Protein AF-A0AAU9F3D4-F1 (afdb_monomer_lite)

Organism: NCBI:txid3058419

Sequence (339 aa):
MAQRFLTLCLLLLCAACATPHDLVQVPSVTPAEVCSLLSEAGYQPGDCRFVMDTEQMRRALMRFQEDQRLAPADGNLDQQTWARLKAAARERRRSGRPWYQAGPRDGPEPPPPPAAPAPTPAKPKPAPPSAAPSPAPSRTALQPGDEVYVLERAKCLPQGGAWLLVYVGQVRSLEEGRVWVTLSERLSYRYNPGEKGVNAKDWFCVPRRRHCYSPVPFGDWGGRYRPGQTAAFDQGKAHRLSGGRKDNLYGLARNYCRQTGPGRRGPAAGPGLGGPGPGPAAGPGLDQRPEHVSLLPGLFEDPGRGPGETERPPDRAPGAAALSGGPGPLLHLPEPPGV

Secondary structure (DSSP, 8-state):
-HHHHHHHHHHHHHTT---GGGGB-STT--HHHHHHHHHHTT-----TT-TT-HHHHHHHHHHHHHHTT-S--SS-B-HHHHHHHHHHHHHHHHHT--GGGS----PPPPPPPPPPPPPPPPPPPPPP--PPPPPPP--PPP-TT-EEEEEEEEEEPGGG-EEEEEEEEEEEEEETTEEEEEEEEEEEEEE-TT--S--TT-TT-SS--SEEEEE--TTGGG----TT-EEEEEGGGEEE--S-HHHHHHHHHHHHHHHHSTT---S-------PPPPPPPPPP------------------------------------------PPP---PPPPPP-

Structure (mmCIF, N/CA/C/O backbone):
data_AF-A0AAU9F3D4-F1
#
_entry.id   AF-A0AAU9F3D4-F1
#
loop_
_atom_site.group_PDB
_atom_site.id
_atom_site.type_sym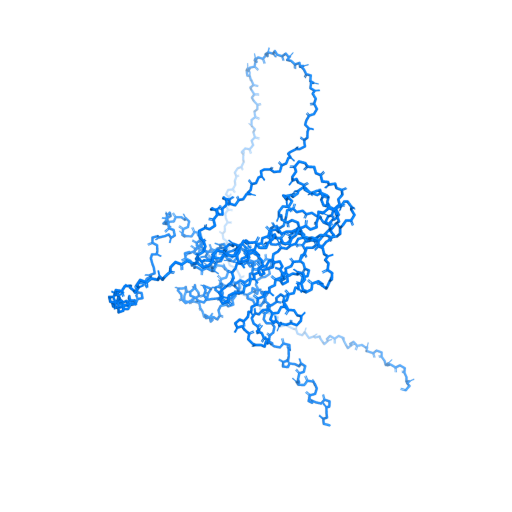bol
_atom_site.label_atom_id
_atom_site.label_alt_id
_atom_site.label_comp_id
_atom_site.label_asym_id
_atom_site.label_entity_id
_atom_site.label_seq_id
_atom_site.pdbx_PDB_ins_code
_atom_site.Cartn_x
_atom_site.Cartn_y
_atom_site.Cartn_z
_atom_site.occupancy
_atom_site.B_iso_or_equiv
_atom_site.auth_seq_id
_atom_site.auth_comp_id
_atom_site.auth_asym_id
_atom_site.auth_atom_id
_atom_site.pdbx_PDB_model_num
ATOM 1 N N . MET A 1 1 ? -13.150 21.831 -37.172 1.00 56.00 1 MET A N 1
ATOM 2 C CA . MET A 1 1 ? -11.756 21.613 -36.705 1.00 56.00 1 MET A CA 1
ATOM 3 C C . MET A 1 1 ? -11.648 21.172 -35.239 1.00 56.00 1 MET A C 1
ATOM 5 O O . MET A 1 1 ? -10.781 20.359 -34.953 1.00 56.00 1 MET A O 1
ATOM 9 N N . ALA A 1 2 ? -12.530 21.605 -34.327 1.00 63.50 2 ALA A N 1
ATOM 10 C CA . ALA A 1 2 ? -12.458 21.247 -32.899 1.00 63.50 2 ALA A CA 1
ATOM 11 C C . ALA A 1 2 ? -12.559 19.732 -32.589 1.00 63.50 2 ALA A C 1
ATOM 13 O O . ALA A 1 2 ? -11.870 19.230 -31.706 1.00 63.50 2 ALA A O 1
ATOM 14 N N . GLN A 1 3 ? -13.345 18.973 -33.357 1.00 61.78 3 GLN A N 1
ATOM 15 C CA . GLN A 1 3 ? -13.579 17.543 -33.102 1.00 61.78 3 GLN A CA 1
ATOM 16 C C . GLN A 1 3 ? -12.361 16.650 -33.408 1.00 61.78 3 GLN A C 1
ATOM 18 O O . GLN A 1 3 ? -12.128 15.653 -32.725 1.00 61.78 3 GLN A O 1
ATOM 23 N N . ARG A 1 4 ? -11.517 17.041 -34.376 1.00 72.31 4 ARG A N 1
ATOM 24 C CA . ARG A 1 4 ? -10.258 16.331 -34.664 1.00 72.31 4 ARG A CA 1
ATOM 25 C C . ARG A 1 4 ? -9.208 16.560 -33.573 1.00 72.31 4 ARG A C 1
ATOM 27 O O . ARG A 1 4 ? -8.485 15.628 -33.245 1.00 72.31 4 ARG A O 1
ATOM 34 N N . PHE A 1 5 ? -9.186 17.744 -32.955 1.00 78.00 5 PHE A N 1
ATOM 35 C CA . PHE A 1 5 ? -8.299 18.043 -31.824 1.00 78.00 5 PHE A CA 1
ATOM 36 C C . PHE A 1 5 ? -8.686 17.270 -30.557 1.00 78.00 5 PHE A C 1
ATOM 38 O O . PHE A 1 5 ? -7.813 16.729 -29.883 1.00 78.00 5 PHE A O 1
ATOM 45 N N . LEU A 1 6 ? -9.986 17.148 -30.268 1.00 76.75 6 LEU A N 1
ATOM 46 C CA . LEU A 1 6 ? -10.459 16.401 -29.099 1.00 76.75 6 LEU A CA 1
ATOM 47 C C . LEU A 1 6 ? -10.115 14.904 -29.196 1.00 76.75 6 LEU A C 1
ATOM 49 O O . LEU A 1 6 ? -9.691 14.303 -28.214 1.00 76.75 6 LEU A O 1
ATOM 53 N N . THR A 1 7 ? -10.233 14.324 -30.396 1.00 75.62 7 THR A N 1
ATOM 54 C CA . THR A 1 7 ? -9.940 12.901 -30.643 1.00 75.62 7 THR A CA 1
ATOM 55 C C . THR A 1 7 ? -8.438 12.602 -30.537 1.00 75.62 7 THR A C 1
ATOM 57 O O . THR A 1 7 ? -8.045 11.597 -29.950 1.00 75.62 7 THR A O 1
ATOM 60 N N . LEU A 1 8 ? -7.582 13.509 -31.026 1.00 71.75 8 LEU A N 1
ATOM 61 C CA . LEU A 1 8 ? -6.122 13.392 -30.906 1.00 71.75 8 LEU A CA 1
ATOM 62 C C . LEU A 1 8 ? -5.641 13.573 -29.457 1.00 71.75 8 LEU A C 1
ATOM 64 O O . LEU A 1 8 ? -4.773 12.828 -29.006 1.00 71.75 8 LEU A O 1
ATOM 68 N N . CYS A 1 9 ? -6.241 14.498 -28.698 1.00 68.56 9 CYS A N 1
ATOM 69 C CA . CYS A 1 9 ? -5.965 14.639 -27.266 1.00 68.56 9 CYS A CA 1
ATOM 70 C C . CYS A 1 9 ? -6.400 13.404 -26.464 1.00 68.56 9 CYS A C 1
ATOM 72 O O . CYS A 1 9 ? -5.658 12.985 -25.580 1.00 68.56 9 CYS A O 1
ATOM 74 N N . LEU A 1 10 ? -7.551 12.791 -26.777 1.00 62.50 10 LEU A N 1
ATOM 75 C CA . LEU A 1 10 ? -8.002 11.575 -26.089 1.00 62.50 10 LEU A CA 1
ATOM 76 C C . LEU A 1 10 ? -7.064 10.381 -26.350 1.00 62.50 10 LEU A C 1
ATOM 78 O O . LEU A 1 10 ? -6.731 9.655 -25.418 1.00 62.50 10 LEU A O 1
ATOM 82 N N . LEU A 1 11 ? -6.579 10.218 -27.588 1.00 60.47 11 LEU A N 1
ATOM 83 C CA . LEU A 1 11 ? -5.622 9.162 -27.946 1.00 60.47 11 LEU A CA 1
ATOM 84 C C . LEU A 1 11 ? -4.243 9.365 -27.291 1.00 60.47 11 LEU A C 1
ATOM 86 O O . LEU A 1 11 ? -3.631 8.396 -26.843 1.00 60.47 11 LEU A O 1
ATOM 90 N N . LEU A 1 12 ? -3.776 10.612 -27.157 1.00 57.03 12 LEU A N 1
ATOM 91 C CA . LEU A 1 12 ? -2.523 10.936 -26.457 1.00 57.03 12 LEU A CA 1
ATOM 92 C C . LEU A 1 12 ? -2.615 10.750 -24.931 1.00 57.03 12 LEU A C 1
ATOM 94 O O . LEU A 1 12 ? -1.611 10.433 -24.296 1.00 57.03 12 LEU A O 1
ATOM 98 N N . LEU A 1 13 ? -3.803 10.898 -24.337 1.00 55.09 13 LEU A N 1
ATOM 99 C CA . LEU A 1 13 ? -4.032 10.668 -22.905 1.00 55.09 13 LEU A CA 1
ATOM 100 C C . LEU A 1 13 ? -4.102 9.175 -22.529 1.00 55.09 13 LEU A C 1
ATOM 102 O O . LEU A 1 13 ? -3.765 8.834 -21.396 1.00 55.09 13 LEU A O 1
ATOM 106 N N . CYS A 1 14 ? -4.454 8.278 -23.457 1.00 48.72 14 CYS A N 1
ATOM 107 C CA . CYS A 1 14 ? -4.449 6.828 -23.210 1.00 48.72 14 CYS A CA 1
ATOM 108 C C . CYS A 1 14 ? -3.044 6.196 -23.240 1.00 48.72 14 CYS A C 1
ATOM 110 O O . CYS A 1 14 ? -2.814 5.201 -22.559 1.00 48.72 14 CYS A O 1
ATOM 112 N N . ALA A 1 15 ? -2.080 6.777 -23.961 1.00 48.28 15 ALA A N 1
ATOM 113 C CA . ALA A 1 15 ? -0.744 6.191 -24.130 1.00 48.28 15 ALA A CA 1
ATOM 114 C C . ALA A 1 15 ? 0.187 6.324 -22.901 1.00 48.28 15 ALA A C 1
ATOM 116 O O . ALA A 1 15 ? 1.262 5.731 -22.877 1.00 48.28 15 ALA A O 1
ATOM 117 N N . ALA A 1 16 ? -0.195 7.091 -21.872 1.00 51.19 16 ALA A N 1
ATOM 118 C CA . ALA A 1 16 ? 0.674 7.397 -20.727 1.00 51.19 16 ALA A CA 1
ATOM 119 C C . ALA A 1 16 ? 0.348 6.610 -19.442 1.00 51.19 16 ALA A C 1
ATOM 121 O O . ALA A 1 16 ? 0.953 6.851 -18.394 1.00 51.19 16 ALA A O 1
ATOM 122 N N . CYS A 1 17 ? -0.595 5.669 -19.496 1.00 48.69 17 CYS A N 1
ATOM 123 C CA . CYS A 1 17 ? -0.950 4.819 -18.364 1.00 48.69 17 CYS A CA 1
ATOM 124 C C . CYS A 1 17 ? -0.410 3.407 -18.578 1.00 48.69 17 CYS A C 1
ATOM 126 O O . CYS A 1 17 ? -1.193 2.477 -18.717 1.00 48.69 17 CYS A O 1
ATOM 128 N N . ALA A 1 18 ? 0.920 3.258 -18.587 1.00 50.62 18 ALA A N 1
ATOM 129 C CA . ALA A 1 18 ? 1.536 1.940 -18.501 1.00 50.62 18 ALA A CA 1
ATOM 130 C C . ALA A 1 18 ? 1.157 1.325 -17.144 1.00 50.62 18 ALA A C 1
ATOM 132 O O . ALA A 1 18 ? 1.710 1.678 -16.097 1.00 50.62 18 ALA A O 1
ATOM 133 N N . THR A 1 19 ? 0.137 0.479 -17.142 1.00 58.19 19 THR A N 1
ATOM 134 C CA . THR A 1 19 ? -0.272 -0.276 -15.965 1.00 58.19 19 THR A CA 1
ATOM 135 C C . THR A 1 19 ? 0.762 -1.376 -15.707 1.00 58.19 19 THR A C 1
ATOM 137 O O . THR A 1 19 ? 1.490 -1.771 -16.618 1.00 58.19 19 THR A O 1
ATOM 140 N N . PRO A 1 20 ? 0.863 -1.924 -14.484 1.00 55.56 20 PRO A N 1
ATOM 141 C CA . PRO A 1 20 ? 1.732 -3.074 -14.214 1.00 55.56 20 PRO A CA 1
ATOM 142 C C . PRO A 1 20 ? 1.481 -4.268 -15.156 1.00 55.56 20 PRO A C 1
ATOM 144 O O . PRO A 1 20 ? 2.369 -5.102 -15.325 1.00 55.56 20 PRO A O 1
ATOM 147 N N . HIS A 1 21 ? 0.299 -4.335 -15.783 1.00 57.16 21 HIS A N 1
ATOM 148 C CA . HIS A 1 21 ? -0.050 -5.331 -16.794 1.00 57.16 21 HIS A CA 1
ATOM 149 C C . HIS A 1 21 ? 0.711 -5.158 -18.113 1.00 57.16 21 HIS A C 1
ATOM 151 O O . HIS A 1 21 ? 0.958 -6.152 -18.783 1.00 57.16 21 HIS A O 1
ATOM 157 N N . ASP A 1 22 ? 1.181 -3.956 -18.449 1.00 67.81 22 ASP A N 1
ATOM 158 C CA . ASP A 1 22 ? 1.910 -3.723 -19.704 1.00 67.81 22 ASP A CA 1
ATOM 159 C C . ASP A 1 22 ? 3.329 -4.306 -19.686 1.00 67.81 22 ASP A C 1
ATOM 161 O O . ASP A 1 22 ? 3.949 -4.486 -20.732 1.00 67.81 22 ASP A O 1
ATOM 165 N N . LEU A 1 23 ? 3.854 -4.632 -18.499 1.00 77.75 23 LEU A N 1
ATOM 166 C CA . LEU A 1 23 ? 5.151 -5.291 -18.366 1.00 77.75 23 LEU A CA 1
ATOM 167 C C . LEU A 1 23 ? 5.064 -6.801 -18.626 1.00 77.75 23 LEU A C 1
ATOM 169 O O . LEU A 1 23 ? 6.069 -7.407 -18.986 1.00 77.75 23 LEU A O 1
ATOM 173 N N . VAL A 1 24 ? 3.890 -7.415 -18.443 1.00 81.12 24 VAL A N 1
ATOM 174 C CA . VAL A 1 24 ? 3.700 -8.870 -18.500 1.00 81.12 24 VAL A CA 1
ATOM 175 C C . VAL A 1 24 ? 2.743 -9.221 -19.632 1.00 81.12 24 VAL A C 1
ATOM 177 O O . VAL A 1 24 ? 1.529 -9.192 -19.466 1.00 81.12 24 VAL A O 1
ATOM 180 N N . GLN A 1 25 ? 3.299 -9.593 -20.785 1.00 87.25 25 GLN A N 1
ATOM 181 C CA . GLN A 1 25 ? 2.517 -9.979 -21.967 1.00 87.25 25 GLN A CA 1
ATOM 182 C C . GLN A 1 25 ? 2.167 -11.475 -21.981 1.00 87.25 25 GLN A C 1
ATOM 184 O O . GLN A 1 25 ? 1.425 -11.941 -22.845 1.00 87.25 25 GLN A O 1
ATOM 189 N N . VAL A 1 26 ? 2.704 -12.254 -21.035 1.00 89.88 26 VAL A N 1
ATOM 190 C CA . VAL A 1 26 ? 2.453 -13.695 -20.938 1.00 89.88 26 VAL A CA 1
ATOM 191 C C . VAL A 1 26 ? 1.158 -13.954 -20.157 1.00 89.88 26 VAL A C 1
ATOM 193 O O . VAL A 1 26 ? 1.080 -13.579 -18.984 1.00 89.88 26 VAL A O 1
ATOM 196 N N . PRO A 1 27 ? 0.160 -14.640 -20.751 1.00 88.81 27 PRO A N 1
ATOM 197 C CA . PRO A 1 27 ? -1.066 -15.002 -20.049 1.00 88.81 27 PRO A CA 1
ATOM 198 C C . PRO A 1 27 ? -0.770 -15.805 -18.779 1.00 88.81 27 PRO A C 1
ATOM 200 O O . PRO A 1 27 ? 0.134 -16.641 -18.759 1.00 88.81 27 PRO A O 1
ATOM 203 N N . SER A 1 28 ? -1.556 -15.567 -17.729 1.00 89.06 28 SER A N 1
ATOM 204 C CA . SER A 1 28 ? -1.484 -16.275 -16.439 1.00 89.06 28 SER A CA 1
ATOM 205 C C . SER A 1 28 ? -0.238 -16.012 -15.585 1.00 89.06 28 SER A C 1
ATOM 207 O O . SER A 1 28 ? -0.161 -16.538 -14.477 1.00 89.06 28 SER A O 1
ATOM 209 N N . VAL A 1 29 ? 0.711 -15.190 -16.041 1.00 90.25 29 VAL A N 1
ATOM 210 C CA . VAL A 1 29 ? 1.886 -14.813 -15.243 1.00 90.25 29 VAL A CA 1
ATOM 211 C C . VAL A 1 29 ? 1.562 -13.583 -14.403 1.00 90.25 29 VAL A C 1
ATOM 213 O O . VAL A 1 29 ? 1.099 -12.564 -14.911 1.00 90.25 29 VAL A O 1
ATOM 216 N N . THR A 1 30 ? 1.817 -13.663 -13.097 1.00 90.00 30 THR A N 1
ATOM 217 C CA . THR A 1 30 ? 1.590 -12.531 -12.183 1.00 90.00 30 THR A CA 1
ATOM 218 C C . THR A 1 30 ? 2.885 -11.748 -11.940 1.00 90.00 30 THR A C 1
ATOM 220 O O . THR A 1 30 ? 3.954 -12.356 -11.861 1.00 90.00 30 THR A O 1
ATOM 223 N N . PRO A 1 31 ? 2.839 -10.417 -11.729 1.00 88.44 31 PRO A N 1
ATOM 224 C CA . PRO A 1 31 ? 4.031 -9.629 -11.392 1.00 88.44 31 PRO A CA 1
ATOM 225 C C . PRO A 1 31 ? 4.806 -10.149 -10.169 1.00 88.44 31 PRO A C 1
ATOM 227 O O . PRO A 1 31 ? 6.032 -10.062 -10.123 1.00 88.44 31 PRO A O 1
ATOM 230 N N . ALA A 1 32 ? 4.105 -10.726 -9.187 1.00 87.00 32 ALA A N 1
ATOM 231 C CA . ALA A 1 32 ? 4.724 -11.324 -8.005 1.00 87.00 32 ALA A CA 1
ATOM 232 C C . ALA A 1 32 ? 5.594 -12.543 -8.360 1.00 87.00 32 ALA A C 1
ATOM 234 O O . ALA A 1 32 ? 6.697 -12.688 -7.832 1.00 87.00 32 ALA A O 1
ATOM 235 N N . GLU A 1 33 ? 5.131 -13.385 -9.288 1.00 92.56 33 GLU A N 1
ATOM 236 C CA . GLU A 1 33 ? 5.883 -14.543 -9.781 1.00 92.56 33 GLU A CA 1
ATOM 237 C C . GLU A 1 33 ? 7.143 -14.107 -10.542 1.00 92.56 33 GLU A C 1
ATOM 239 O O . GLU A 1 33 ? 8.230 -14.637 -10.305 1.00 92.56 33 GLU A O 1
ATOM 244 N N . VAL A 1 34 ? 7.021 -13.076 -11.388 1.00 94.00 34 VAL A N 1
ATOM 245 C CA . VAL A 1 34 ? 8.153 -12.479 -12.118 1.00 94.00 34 VAL A CA 1
ATOM 246 C C . VAL A 1 34 ? 9.196 -11.932 -11.150 1.00 94.00 34 VAL A C 1
ATOM 248 O O . VAL A 1 34 ? 10.382 -12.225 -11.293 1.00 94.00 34 VAL A O 1
ATOM 251 N N . CYS A 1 35 ? 8.762 -11.186 -10.132 1.00 92.75 35 CYS A N 1
ATOM 252 C CA . CYS A 1 35 ? 9.655 -10.643 -9.114 1.00 92.75 35 CYS A CA 1
ATOM 253 C C . CYS A 1 35 ? 10.382 -11.756 -8.342 1.00 92.75 35 CYS A C 1
ATOM 255 O O . CYS A 1 35 ? 11.603 -11.707 -8.189 1.00 92.75 35 CYS A O 1
ATOM 257 N N . SER A 1 36 ? 9.660 -12.799 -7.916 1.00 92.50 36 SER A N 1
ATOM 258 C CA . SER A 1 36 ? 10.263 -13.947 -7.230 1.00 92.50 36 SER A CA 1
ATOM 259 C C . SER A 1 36 ? 11.335 -14.617 -8.092 1.00 92.50 36 SER A C 1
ATOM 261 O O . SER A 1 36 ? 12.451 -14.836 -7.628 1.00 92.50 36 SER A O 1
ATOM 263 N N . LEU A 1 37 ? 11.040 -14.893 -9.366 1.00 95.31 37 LEU A N 1
ATOM 264 C CA . LEU A 1 37 ? 11.986 -15.561 -10.262 1.00 95.31 37 LEU A CA 1
ATOM 265 C C . LEU A 1 37 ? 13.185 -14.688 -10.636 1.00 95.31 37 LEU A C 1
ATOM 267 O O . LEU A 1 37 ? 14.290 -15.212 -10.739 1.00 95.31 37 LEU A O 1
ATOM 271 N N . LEU A 1 38 ? 13.006 -13.374 -10.801 1.00 94.75 38 LEU A N 1
ATOM 272 C CA . LEU A 1 38 ? 14.127 -12.446 -10.986 1.00 94.75 38 LEU A CA 1
ATOM 273 C C . LEU A 1 38 ? 15.065 -12.479 -9.778 1.00 94.75 38 LEU A C 1
ATOM 275 O O . LEU A 1 38 ? 16.278 -12.577 -9.956 1.00 94.75 38 LEU A O 1
ATOM 279 N N . SER A 1 39 ? 14.513 -12.464 -8.560 1.00 92.50 39 SER A N 1
ATOM 280 C CA . SER A 1 39 ? 15.309 -12.568 -7.334 1.00 92.50 39 SER A CA 1
ATOM 281 C C . SER A 1 39 ? 16.065 -13.895 -7.250 1.00 92.50 39 SER A C 1
ATOM 283 O O . SER A 1 39 ? 17.259 -13.908 -6.952 1.00 92.50 39 SER A O 1
ATOM 285 N N . GLU A 1 40 ? 15.409 -15.006 -7.583 1.00 93.50 40 GLU A N 1
ATOM 286 C CA . GLU A 1 40 ? 16.043 -16.325 -7.615 1.00 93.50 40 GLU A CA 1
ATOM 287 C C . GLU A 1 40 ? 17.109 -16.466 -8.703 1.00 93.50 40 GLU A C 1
ATOM 289 O O . GLU A 1 40 ? 18.104 -17.159 -8.501 1.00 93.50 40 GLU A O 1
ATOM 294 N N . ALA A 1 41 ? 16.923 -15.803 -9.844 1.00 94.56 41 ALA A N 1
ATOM 295 C CA . ALA A 1 41 ? 17.909 -15.738 -10.915 1.00 94.56 41 ALA A CA 1
ATOM 296 C C . ALA A 1 41 ? 19.096 -14.808 -10.580 1.00 94.56 41 ALA A C 1
ATOM 298 O O . ALA A 1 41 ? 20.056 -14.757 -11.344 1.00 94.56 41 ALA A O 1
ATOM 299 N N . GLY A 1 42 ? 19.073 -14.120 -9.430 1.00 93.12 42 GLY A N 1
ATOM 300 C CA . GLY A 1 42 ? 20.161 -13.262 -8.948 1.00 93.12 42 GLY A CA 1
ATOM 301 C C . GLY A 1 42 ? 20.029 -11.784 -9.320 1.00 93.12 42 GLY A C 1
ATOM 302 O O . GLY A 1 42 ? 20.979 -11.025 -9.146 1.00 93.12 42 GLY A O 1
ATOM 303 N N . TYR A 1 43 ? 18.867 -11.355 -9.810 1.00 93.75 43 TYR A N 1
ATOM 304 C CA . TYR A 1 43 ? 18.577 -9.960 -10.133 1.00 93.75 43 TYR A CA 1
ATOM 305 C C . TYR A 1 43 ? 17.890 -9.266 -8.948 1.00 93.75 43 TYR A C 1
ATOM 307 O O . TYR A 1 43 ? 17.307 -9.915 -8.083 1.00 93.75 43 TYR A O 1
ATOM 315 N N . GLN A 1 44 ? 17.953 -7.932 -8.883 1.00 91.75 44 GLN A N 1
ATOM 316 C CA . GLN A 1 44 ? 17.338 -7.136 -7.810 1.00 91.75 44 GLN A CA 1
ATOM 317 C C . GLN A 1 44 ? 16.077 -6.412 -8.316 1.00 91.75 44 GLN A C 1
ATOM 319 O O . GLN A 1 44 ? 16.160 -5.233 -8.668 1.00 91.75 44 GLN A O 1
ATOM 324 N N . PRO A 1 45 ? 14.910 -7.083 -8.362 1.00 91.06 45 PRO A N 1
ATOM 325 C CA . PRO A 1 45 ? 13.664 -6.487 -8.850 1.00 91.06 45 PRO A CA 1
ATOM 326 C C . PRO A 1 45 ? 13.025 -5.490 -7.871 1.00 91.06 45 PRO A C 1
ATOM 328 O O . PRO A 1 45 ? 12.064 -4.825 -8.240 1.00 91.06 45 PRO A O 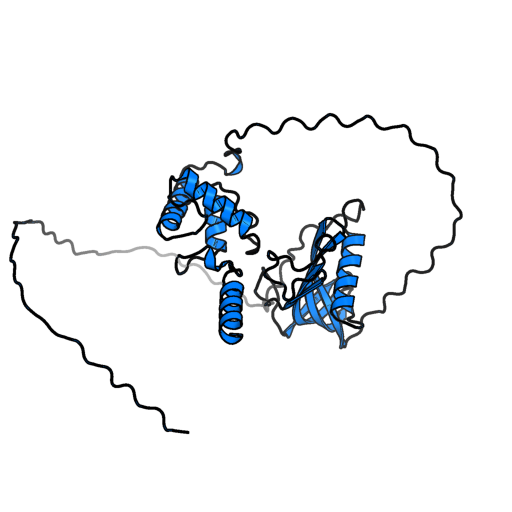1
ATOM 331 N N . GLY A 1 46 ? 13.552 -5.367 -6.648 1.00 86.88 46 GLY A N 1
ATOM 332 C CA . GLY A 1 46 ? 12.968 -4.562 -5.575 1.00 86.88 46 GLY A CA 1
ATOM 333 C C . GLY A 1 46 ? 12.198 -5.414 -4.569 1.00 86.88 46 GLY A C 1
ATOM 334 O O . GLY A 1 46 ? 12.476 -6.602 -4.403 1.00 86.88 46 GLY A O 1
ATOM 335 N N . ASP A 1 47 ? 11.254 -4.802 -3.854 1.00 80.62 47 ASP A N 1
ATOM 336 C CA . ASP A 1 47 ? 10.449 -5.504 -2.851 1.00 80.62 47 ASP A CA 1
ATOM 337 C C . ASP A 1 47 ? 9.272 -6.245 -3.503 1.00 80.62 47 ASP A C 1
ATOM 339 O O . ASP A 1 47 ? 8.233 -5.655 -3.800 1.00 80.62 47 ASP A O 1
ATOM 343 N N . CYS A 1 48 ? 9.408 -7.565 -3.664 1.00 77.94 48 CYS A N 1
ATOM 344 C CA . CYS A 1 48 ? 8.374 -8.420 -4.256 1.00 77.94 48 CYS A CA 1
ATOM 345 C C . CYS A 1 48 ? 7.062 -8.489 -3.460 1.00 77.94 48 CYS A C 1
ATOM 347 O O . CYS A 1 48 ? 6.078 -9.035 -3.956 1.00 77.94 48 CYS A O 1
ATOM 349 N N . ARG A 1 49 ? 7.013 -7.949 -2.233 1.00 66.38 49 ARG A N 1
ATOM 350 C CA . ARG A 1 49 ? 5.786 -7.905 -1.419 1.00 66.38 49 ARG A CA 1
ATOM 351 C C . ARG A 1 49 ? 4.839 -6.790 -1.846 1.00 66.38 49 ARG A C 1
ATOM 353 O O . ARG A 1 49 ? 3.657 -6.832 -1.505 1.00 66.38 49 ARG A O 1
ATOM 360 N N . PHE A 1 50 ? 5.345 -5.795 -2.567 1.00 58.84 50 PHE A N 1
ATOM 361 C CA . PHE A 1 50 ? 4.569 -4.660 -3.032 1.00 58.84 50 PHE A CA 1
ATOM 362 C C . PHE A 1 50 ? 4.702 -4.596 -4.551 1.00 58.84 50 PHE A C 1
ATOM 364 O O . PHE A 1 50 ? 5.760 -4.261 -5.069 1.00 58.84 50 PHE A O 1
ATOM 371 N N . VAL A 1 51 ? 3.610 -4.848 -5.278 1.00 54.50 51 VAL A N 1
ATOM 372 C CA . VAL A 1 51 ? 3.498 -4.772 -6.758 1.00 54.50 51 VAL A CA 1
ATOM 373 C C . VAL A 1 51 ? 3.748 -3.336 -7.298 1.00 54.50 51 VAL A C 1
ATOM 375 O O . VAL A 1 51 ? 3.414 -2.995 -8.424 1.00 54.50 51 VAL A O 1
ATOM 378 N N . MET A 1 52 ? 4.319 -2.447 -6.480 1.00 49.44 52 MET A N 1
ATOM 379 C CA . MET A 1 52 ? 4.395 -1.008 -6.693 1.00 49.44 52 MET A CA 1
ATOM 380 C C . MET A 1 52 ? 5.672 -0.522 -7.385 1.00 49.44 52 MET A C 1
ATOM 382 O O . MET A 1 52 ? 5.634 0.588 -7.910 1.00 49.44 52 MET A O 1
ATOM 386 N N . ASP A 1 53 ? 6.774 -1.283 -7.390 1.00 61.47 53 ASP A N 1
ATOM 387 C CA . ASP A 1 53 ? 8.042 -0.827 -7.989 1.00 61.47 53 ASP A CA 1
ATOM 388 C C . ASP A 1 53 ? 8.262 -1.402 -9.396 1.00 61.47 53 ASP A C 1
ATOM 390 O O . ASP A 1 53 ? 9.166 -2.198 -9.667 1.00 61.47 53 ASP A O 1
ATOM 394 N N . THR A 1 54 ? 7.381 -1.006 -10.316 1.00 73.25 54 THR A N 1
ATOM 395 C CA . THR A 1 54 ? 7.445 -1.420 -11.723 1.00 73.25 54 THR A CA 1
ATOM 396 C C . THR A 1 54 ? 8.725 -0.949 -12.416 1.00 73.25 54 THR A C 1
ATOM 398 O O . THR A 1 54 ? 9.173 -1.618 -13.341 1.00 73.25 54 THR A O 1
ATOM 401 N N . GLU A 1 55 ? 9.364 0.144 -11.978 1.00 82.44 55 GLU A N 1
ATOM 402 C CA . GLU A 1 55 ? 10.624 0.619 -12.573 1.00 82.44 55 GLU A CA 1
ATOM 403 C C . GLU A 1 55 ? 11.833 -0.207 -12.133 1.00 82.44 55 GLU A C 1
ATOM 405 O O . GLU A 1 55 ? 12.706 -0.498 -12.955 1.00 82.44 55 GLU A O 1
ATOM 410 N N . GLN A 1 56 ? 11.935 -0.575 -10.853 1.00 85.56 56 GLN A N 1
ATOM 411 C CA . GLN A 1 56 ? 13.026 -1.438 -10.405 1.00 85.56 56 GLN A CA 1
ATOM 412 C C . GLN A 1 56 ? 12.897 -2.841 -11.005 1.00 85.56 56 GLN A C 1
ATOM 414 O O . GLN A 1 56 ? 13.883 -3.368 -11.525 1.00 85.56 56 GLN A O 1
ATOM 419 N N . MET A 1 57 ? 11.680 -3.390 -11.046 1.00 91.38 57 MET A N 1
ATOM 420 C CA . MET A 1 57 ? 11.418 -4.672 -11.695 1.00 91.38 57 MET A CA 1
ATOM 421 C C . MET A 1 57 ? 11.694 -4.615 -13.207 1.00 91.38 57 MET A C 1
ATOM 423 O O . MET A 1 57 ? 12.364 -5.508 -13.723 1.00 91.38 57 MET A O 1
ATOM 427 N N . ARG A 1 58 ? 11.281 -3.546 -13.911 1.00 92.31 58 ARG A N 1
ATOM 428 C CA . ARG A 1 58 ? 11.597 -3.342 -15.340 1.00 92.31 58 ARG A CA 1
ATOM 429 C C . ARG A 1 58 ? 13.102 -3.289 -15.584 1.00 92.31 58 ARG A C 1
ATOM 431 O O . ARG A 1 58 ? 13.592 -3.974 -16.471 1.00 92.31 58 ARG A O 1
ATOM 438 N N . ARG A 1 59 ? 13.855 -2.533 -14.776 1.00 92.69 59 ARG A N 1
ATOM 439 C CA . ARG A 1 59 ? 15.324 -2.464 -14.889 1.00 92.69 59 ARG A CA 1
ATOM 440 C C . ARG A 1 59 ? 15.993 -3.810 -14.624 1.00 92.69 59 ARG A C 1
ATOM 442 O O . ARG A 1 59 ? 16.952 -4.150 -15.309 1.00 92.69 59 ARG A O 1
ATOM 449 N N . ALA A 1 60 ? 15.499 -4.575 -13.651 1.00 94.25 60 ALA A N 1
ATOM 450 C CA . ALA A 1 60 ? 15.979 -5.931 -13.406 1.00 94.25 60 ALA A CA 1
ATOM 451 C C . ALA A 1 60 ? 15.708 -6.848 -14.607 1.00 94.25 60 ALA A C 1
ATOM 453 O O . ALA A 1 60 ? 16.584 -7.625 -14.978 1.00 94.25 60 ALA A O 1
ATOM 454 N N . LEU A 1 61 ? 14.542 -6.711 -15.245 1.00 95.69 61 LEU A N 1
ATOM 455 C CA . LEU A 1 61 ? 14.189 -7.488 -16.427 1.00 95.69 61 LEU A CA 1
ATOM 456 C C . LEU A 1 61 ? 15.017 -7.099 -17.664 1.00 95.69 61 LEU A C 1
ATOM 458 O O . LEU A 1 61 ? 15.480 -7.992 -18.362 1.00 95.69 61 LEU A O 1
ATOM 462 N N . MET A 1 62 ? 15.284 -5.806 -17.887 1.00 95.94 62 MET A N 1
ATOM 463 C CA . MET A 1 62 ? 16.187 -5.340 -18.953 1.00 95.94 62 MET A CA 1
ATOM 464 C C . MET A 1 62 ? 17.591 -5.928 -18.791 1.00 95.94 62 MET A C 1
ATOM 466 O O . MET A 1 62 ? 18.123 -6.515 -19.725 1.00 95.94 62 MET A O 1
ATOM 470 N N . ARG A 1 63 ? 18.163 -5.859 -17.579 1.00 95.81 63 ARG A N 1
ATOM 471 C CA . ARG A 1 63 ? 19.477 -6.461 -17.284 1.00 95.81 63 ARG A CA 1
ATOM 472 C C . ARG A 1 63 ? 19.479 -7.967 -17.515 1.00 95.81 63 ARG A C 1
ATOM 474 O O . ARG A 1 63 ? 20.429 -8.507 -18.066 1.00 95.81 63 ARG A O 1
ATOM 481 N N . PHE A 1 64 ? 18.408 -8.645 -17.104 1.00 96.75 64 PHE A N 1
ATOM 482 C CA . PHE A 1 64 ? 18.237 -10.067 -17.375 1.00 96.75 64 PHE A CA 1
ATOM 483 C C . PHE A 1 64 ? 18.216 -10.356 -18.884 1.00 96.75 64 PHE A C 1
ATOM 485 O O . PHE A 1 64 ? 18.904 -11.267 -19.337 1.00 96.75 64 PHE A O 1
ATOM 492 N N . GLN A 1 65 ? 17.475 -9.576 -19.674 1.00 97.56 65 GLN A N 1
ATOM 493 C CA . GLN A 1 65 ? 17.434 -9.715 -21.131 1.00 97.56 65 GLN A CA 1
ATOM 494 C C . GLN A 1 65 ? 18.811 -9.477 -21.767 1.00 97.56 65 GLN A C 1
ATOM 496 O O . GLN A 1 65 ? 19.239 -10.293 -22.581 1.00 97.56 65 GLN A O 1
ATOM 501 N N . GLU A 1 66 ? 19.536 -8.437 -21.348 1.00 96.62 66 GLU A N 1
ATOM 502 C CA . GLU A 1 66 ? 20.907 -8.147 -21.795 1.00 96.62 66 GLU A CA 1
ATOM 503 C C . GLU A 1 66 ? 21.863 -9.311 -21.489 1.00 96.62 66 GLU A C 1
ATOM 505 O O . GLU A 1 66 ? 22.527 -9.827 -22.392 1.00 96.62 66 GLU A O 1
ATOM 510 N N . ASP A 1 67 ? 21.879 -9.790 -20.241 1.00 96.56 67 ASP A N 1
ATOM 511 C CA . ASP A 1 67 ? 22.734 -10.898 -19.799 1.00 96.56 67 ASP A CA 1
ATOM 512 C C . ASP A 1 67 ? 22.435 -12.206 -20.546 1.00 96.56 67 ASP A C 1
ATOM 514 O O . ASP A 1 67 ? 23.342 -12.991 -20.836 1.00 96.56 67 ASP A O 1
ATOM 518 N N . GLN A 1 68 ? 21.161 -12.451 -20.864 1.00 97.38 68 GLN A N 1
ATOM 519 C CA . GLN A 1 68 ? 20.716 -13.621 -21.622 1.00 97.38 68 GLN A CA 1
ATOM 520 C C . GLN A 1 68 ? 20.781 -13.422 -23.144 1.00 97.38 68 GLN A C 1
ATOM 522 O O . GLN A 1 68 ? 20.395 -14.331 -23.885 1.00 97.38 68 GLN A O 1
ATOM 527 N N . ARG A 1 69 ? 21.275 -12.267 -23.619 1.00 97.31 69 ARG A N 1
ATOM 528 C CA . ARG A 1 69 ? 21.345 -11.888 -25.041 1.00 97.31 69 ARG A CA 1
ATOM 529 C C . ARG A 1 69 ? 19.990 -12.002 -25.754 1.00 97.31 69 ARG A C 1
ATOM 531 O O . ARG A 1 69 ? 19.906 -12.505 -26.874 1.00 97.31 69 ARG A O 1
ATOM 538 N N . LEU A 1 70 ? 18.927 -11.565 -25.085 1.00 96.62 70 LEU A N 1
ATOM 539 C CA . LEU A 1 70 ? 17.571 -11.487 -25.624 1.00 96.62 70 LEU A CA 1
ATOM 540 C C . LEU A 1 70 ? 17.347 -10.097 -26.223 1.00 96.62 70 LEU A C 1
ATOM 542 O O . LEU A 1 70 ? 17.626 -9.091 -25.575 1.00 96.62 70 LEU A O 1
ATOM 546 N N . ALA A 1 71 ? 16.854 -10.045 -27.461 1.00 93.44 71 ALA A N 1
ATOM 547 C CA . ALA A 1 71 ? 16.530 -8.803 -28.152 1.00 93.44 71 ALA A CA 1
ATOM 548 C C . ALA A 1 71 ? 15.016 -8.738 -28.435 1.00 93.44 71 ALA A C 1
ATOM 550 O O . ALA A 1 71 ? 14.487 -9.713 -28.972 1.00 93.44 71 ALA A O 1
ATOM 551 N N . PRO A 1 72 ? 14.339 -7.611 -28.139 1.00 94.00 72 PRO A N 1
ATOM 552 C CA . PRO A 1 72 ? 14.873 -6.398 -27.506 1.00 94.00 72 PRO A CA 1
ATOM 553 C C . PRO A 1 72 ? 15.037 -6.525 -25.975 1.00 94.00 72 PRO A C 1
ATOM 555 O O . PRO A 1 72 ? 14.289 -7.239 -25.317 1.00 94.00 72 PRO A O 1
ATOM 558 N N . ALA A 1 73 ? 15.994 -5.786 -25.398 1.00 95.44 73 ALA A N 1
ATOM 559 C CA . ALA A 1 73 ? 16.141 -5.622 -23.945 1.00 95.44 73 ALA A CA 1
ATOM 560 C C . ALA A 1 73 ? 15.327 -4.414 -23.442 1.00 95.44 73 ALA A C 1
ATOM 562 O O . ALA A 1 73 ? 15.862 -3.433 -22.927 1.00 95.44 73 ALA A O 1
ATOM 563 N N . ASP A 1 74 ? 14.018 -4.447 -23.674 1.00 94.62 74 ASP A N 1
ATOM 564 C CA . ASP A 1 74 ? 13.082 -3.344 -23.413 1.00 94.62 74 ASP A CA 1
ATOM 565 C C . ASP A 1 74 ? 12.389 -3.430 -22.036 1.00 94.62 74 ASP A C 1
ATOM 567 O O . ASP A 1 74 ? 11.631 -2.538 -21.629 1.00 94.62 74 ASP A O 1
ATOM 571 N N . GLY A 1 75 ? 12.658 -4.506 -21.293 1.00 93.50 75 GLY A N 1
ATOM 572 C CA . GLY A 1 75 ? 12.043 -4.784 -20.005 1.00 93.50 75 GLY A CA 1
ATOM 573 C C . GLY A 1 75 ? 10.579 -5.198 -20.112 1.00 93.50 75 GLY A C 1
ATOM 574 O O . GLY A 1 75 ? 9.869 -5.082 -19.114 1.00 93.50 75 GLY A O 1
ATOM 575 N N . ASN A 1 76 ? 10.119 -5.648 -21.282 1.00 94.06 76 ASN A N 1
ATOM 576 C CA . ASN A 1 76 ? 8.824 -6.296 -21.457 1.00 94.06 76 ASN A CA 1
ATOM 577 C C . ASN A 1 76 ? 8.988 -7.820 -21.359 1.00 94.06 76 ASN A C 1
ATOM 579 O O . ASN A 1 76 ? 9.898 -8.408 -21.940 1.00 94.06 76 ASN A O 1
ATOM 583 N N . LEU A 1 77 ? 8.107 -8.481 -20.610 1.00 94.12 77 LEU A N 1
ATOM 584 C CA . LEU A 1 77 ? 8.138 -9.927 -20.430 1.00 94.12 77 LEU A CA 1
ATOM 585 C C . LEU A 1 77 ? 7.262 -10.616 -21.480 1.00 94.12 77 LEU A C 1
ATOM 587 O O . LEU A 1 77 ? 6.048 -10.742 -21.302 1.00 94.12 77 LEU A O 1
ATOM 591 N N . ASP A 1 78 ? 7.895 -11.096 -22.544 1.00 95.31 78 ASP A N 1
ATOM 592 C CA . ASP A 1 78 ? 7.286 -11.974 -23.544 1.00 95.31 78 ASP A CA 1
ATOM 593 C C . ASP A 1 78 ? 7.466 -13.469 -23.196 1.00 95.31 78 ASP A C 1
ATOM 595 O O . ASP A 1 78 ? 8.075 -13.843 -22.184 1.00 95.31 78 ASP A O 1
ATOM 599 N N . GLN A 1 79 ? 6.920 -14.361 -24.034 1.00 96.06 79 GLN A N 1
ATOM 600 C CA . GLN A 1 79 ? 7.012 -15.808 -23.797 1.00 96.06 79 GLN A CA 1
ATOM 601 C C . GLN A 1 79 ? 8.461 -16.316 -23.778 1.00 96.06 79 GLN A C 1
ATOM 603 O O . GLN A 1 79 ? 8.794 -17.201 -22.982 1.00 96.06 79 GLN A O 1
ATOM 608 N N . GLN A 1 80 ? 9.329 -15.759 -24.627 1.00 97.25 80 GLN A N 1
ATOM 609 C CA . GLN A 1 80 ? 10.727 -16.167 -24.730 1.00 97.25 80 GLN A CA 1
ATOM 610 C C . GLN A 1 80 ? 11.516 -15.758 -23.482 1.00 97.25 80 GLN A C 1
ATOM 612 O O . GLN A 1 80 ? 12.201 -16.590 -22.879 1.00 97.25 80 GLN A O 1
ATOM 617 N N . THR A 1 81 ? 11.378 -14.504 -23.056 1.00 97.50 81 THR A N 1
ATOM 618 C CA . THR A 1 81 ? 11.980 -13.952 -21.840 1.00 97.50 81 THR A CA 1
ATOM 619 C C . THR A 1 81 ? 11.501 -14.726 -20.620 1.00 97.50 81 THR A C 1
ATOM 621 O O . THR A 1 81 ? 12.310 -15.113 -19.778 1.00 97.50 81 THR A O 1
ATOM 624 N N . TRP A 1 82 ? 10.210 -15.059 -20.557 1.00 97.38 82 TRP A N 1
ATOM 625 C CA . TRP A 1 82 ? 9.657 -15.866 -19.473 1.00 97.38 82 TRP A CA 1
ATOM 626 C C . TRP A 1 82 ? 10.233 -17.284 -19.405 1.00 97.38 82 TRP A C 1
ATOM 628 O O . TRP A 1 82 ? 10.608 -17.763 -18.330 1.00 97.38 82 TRP A O 1
ATOM 638 N N . ALA A 1 83 ? 10.336 -17.972 -20.545 1.00 97.62 83 ALA A N 1
ATOM 639 C CA . ALA A 1 83 ? 10.938 -19.302 -20.609 1.00 97.62 83 ALA A CA 1
ATOM 640 C C . ALA A 1 83 ? 12.404 -19.277 -20.147 1.00 97.62 83 ALA A C 1
ATOM 642 O O . ALA A 1 83 ? 12.824 -20.127 -19.355 1.00 97.62 83 ALA A O 1
ATOM 643 N N . ARG A 1 84 ? 13.160 -18.263 -20.584 1.00 98.00 84 ARG A N 1
ATOM 644 C CA . ARG A 1 84 ? 14.559 -18.053 -20.194 1.00 98.00 84 ARG A CA 1
ATOM 645 C C . ARG A 1 84 ? 14.698 -17.732 -18.711 1.00 98.00 84 ARG A C 1
ATOM 647 O O . ARG A 1 84 ? 15.571 -18.303 -18.063 1.00 98.00 84 ARG A O 1
ATOM 654 N N . LEU A 1 85 ? 13.822 -16.895 -18.156 1.00 97.50 85 LEU A N 1
ATOM 655 C CA . LEU A 1 85 ? 13.851 -16.518 -16.741 1.00 97.50 85 LEU A CA 1
ATOM 656 C C . LEU A 1 85 ? 13.631 -17.737 -15.841 1.00 97.50 85 LEU A C 1
ATOM 658 O O . LEU A 1 85 ? 14.399 -17.974 -14.910 1.00 97.50 85 LEU A O 1
ATOM 662 N N . LYS A 1 86 ? 12.646 -18.579 -16.177 1.00 97.88 86 LYS A N 1
ATOM 663 C CA . LYS A 1 86 ? 12.417 -19.850 -15.473 1.00 97.88 86 LYS A CA 1
ATOM 664 C C . LYS A 1 86 ? 13.620 -20.788 -15.559 1.00 97.88 86 LYS A C 1
ATOM 666 O O . LYS A 1 86 ? 13.932 -21.451 -14.572 1.00 97.88 86 LYS A O 1
ATOM 671 N N . ALA A 1 87 ? 14.276 -20.877 -16.717 1.00 97.50 87 ALA A N 1
ATOM 672 C CA . ALA A 1 87 ? 15.467 -21.708 -16.883 1.00 97.50 87 ALA A CA 1
ATOM 673 C C . ALA A 1 87 ? 16.637 -21.196 -16.025 1.00 97.50 87 ALA A C 1
ATOM 675 O O . ALA A 1 87 ? 17.234 -21.981 -15.290 1.00 97.50 87 ALA A O 1
ATOM 676 N N . ALA A 1 88 ? 16.900 -19.886 -16.042 1.00 96.25 88 ALA A N 1
ATOM 677 C CA . ALA A 1 88 ? 17.952 -19.254 -15.247 1.00 96.25 88 ALA A CA 1
ATOM 678 C C . ALA A 1 88 ? 17.732 -19.437 -13.735 1.00 96.25 88 ALA A C 1
ATOM 680 O O . ALA A 1 88 ? 18.657 -19.822 -13.019 1.00 96.25 88 ALA A O 1
ATOM 681 N N . ALA A 1 89 ? 16.500 -19.248 -13.251 1.00 95.88 89 ALA A N 1
ATOM 682 C CA . ALA A 1 89 ? 16.158 -19.474 -11.847 1.00 95.88 89 ALA A CA 1
ATOM 683 C C . ALA A 1 89 ? 16.366 -20.944 -11.429 1.00 95.88 89 ALA A C 1
ATOM 685 O O . ALA A 1 89 ? 16.948 -21.219 -10.378 1.00 95.88 89 ALA A O 1
ATOM 686 N N . ARG A 1 90 ? 15.956 -21.915 -12.263 1.00 96.69 90 ARG A N 1
ATOM 687 C CA . ARG A 1 90 ? 16.195 -23.350 -12.000 1.00 96.69 90 ARG A CA 1
ATOM 688 C C . ARG A 1 90 ? 17.681 -23.686 -11.956 1.00 96.69 90 ARG A C 1
ATOM 690 O O . ARG A 1 90 ? 18.105 -24.411 -11.059 1.00 96.69 90 ARG A O 1
ATOM 697 N N . GLU A 1 91 ? 18.452 -23.167 -12.903 1.00 94.69 91 GLU A N 1
ATOM 698 C CA . GLU A 1 91 ? 19.895 -23.394 -12.962 1.00 94.69 91 GLU A CA 1
ATOM 699 C C . GLU A 1 91 ? 20.592 -22.820 -11.727 1.00 94.69 91 GLU A C 1
ATOM 701 O O . GLU A 1 91 ? 21.404 -23.491 -11.087 1.00 94.69 91 GLU A O 1
ATOM 706 N N . ARG A 1 92 ? 20.189 -21.619 -11.294 1.00 90.75 92 ARG A N 1
ATOM 707 C CA . ARG A 1 92 ? 20.721 -21.018 -10.072 1.00 90.75 92 ARG A CA 1
ATOM 708 C C . ARG A 1 92 ? 20.406 -21.860 -8.838 1.00 90.75 92 ARG A C 1
ATOM 710 O O . ARG A 1 92 ? 21.319 -22.117 -8.053 1.00 90.75 92 ARG A O 1
ATOM 717 N N . ARG A 1 93 ? 19.167 -22.349 -8.696 1.00 92.81 93 ARG A N 1
ATOM 718 C CA . ARG A 1 93 ? 18.775 -23.258 -7.601 1.00 92.81 93 ARG A CA 1
ATOM 719 C C . ARG A 1 93 ? 19.631 -24.531 -7.584 1.00 92.81 93 ARG A C 1
ATOM 721 O O . ARG A 1 93 ? 20.083 -24.930 -6.518 1.00 92.81 93 ARG A O 1
ATOM 728 N N . ARG A 1 94 ? 19.903 -25.132 -8.750 1.00 94.88 94 ARG A N 1
ATOM 729 C CA . ARG A 1 94 ? 20.771 -26.322 -8.873 1.00 94.88 94 ARG A CA 1
ATOM 730 C C . ARG A 1 94 ? 22.217 -26.040 -8.485 1.00 94.88 94 ARG A C 1
ATOM 732 O O . ARG A 1 94 ? 22.848 -26.876 -7.854 1.00 94.88 94 ARG A O 1
ATOM 739 N N . SER A 1 95 ? 22.726 -24.859 -8.829 1.00 92.00 95 SER A N 1
ATOM 740 C CA . SER A 1 95 ? 24.110 -24.482 -8.531 1.00 92.00 95 SER A CA 1
ATOM 741 C C . SER A 1 95 ? 24.397 -24.277 -7.037 1.00 92.00 95 SER A C 1
ATOM 743 O O . SER A 1 95 ? 25.559 -24.141 -6.664 1.00 92.00 95 SER A O 1
ATOM 745 N N . GLY A 1 96 ? 23.365 -24.177 -6.186 1.00 86.75 96 GLY A N 1
ATOM 746 C CA . GLY A 1 96 ? 23.509 -23.946 -4.744 1.00 86.75 96 GLY A CA 1
ATOM 747 C C . GLY A 1 96 ? 24.178 -22.617 -4.371 1.00 86.75 96 GLY A C 1
ATOM 748 O O . GLY A 1 96 ? 24.434 -22.373 -3.195 1.00 86.75 96 GLY A O 1
ATOM 749 N N . ARG A 1 97 ? 24.477 -21.745 -5.346 1.00 79.50 97 ARG A N 1
ATOM 750 C CA . ARG A 1 97 ? 25.193 -20.488 -5.113 1.00 79.50 97 ARG A CA 1
ATOM 751 C C . ARG A 1 97 ? 24.278 -19.482 -4.414 1.00 79.50 97 ARG A C 1
ATOM 753 O O . ARG A 1 97 ? 23.314 -19.024 -5.042 1.00 79.50 97 ARG A O 1
ATOM 760 N N . PRO A 1 98 ? 24.598 -19.057 -3.178 1.00 71.56 98 PRO A N 1
ATOM 761 C CA . PRO A 1 98 ? 23.811 -18.052 -2.483 1.00 71.56 98 PRO A CA 1
ATOM 762 C C . PRO A 1 98 ? 23.732 -16.755 -3.296 1.00 71.56 98 PRO A C 1
ATOM 764 O O . PRO A 1 98 ? 24.693 -16.359 -3.964 1.00 71.56 98 PRO A O 1
ATOM 767 N N . TRP A 1 99 ? 22.579 -16.088 -3.266 1.00 60.94 99 TRP A N 1
ATOM 768 C CA . TRP A 1 99 ? 22.339 -14.861 -4.037 1.00 60.94 99 TRP A CA 1
ATOM 769 C C . TRP A 1 99 ? 23.284 -13.716 -3.633 1.00 60.94 99 TRP A C 1
ATOM 771 O O . TRP A 1 99 ? 23.661 -12.914 -4.478 1.00 60.94 99 TRP A O 1
ATOM 781 N N . TYR A 1 100 ? 23.754 -13.693 -2.382 1.00 61.22 100 TYR A N 1
ATOM 782 C CA . TYR A 1 100 ? 24.666 -12.664 -1.872 1.00 61.22 100 TYR A CA 1
ATOM 783 C C . TYR A 1 100 ? 26.123 -12.807 -2.350 1.00 61.22 100 TYR A C 1
ATOM 785 O O . TYR A 1 100 ? 26.913 -11.892 -2.144 1.00 61.22 100 TYR A O 1
ATOM 793 N N . GLN A 1 101 ? 26.502 -13.927 -2.981 1.00 57.03 101 GLN A N 1
ATOM 794 C CA . GLN A 1 101 ? 27.859 -14.118 -3.523 1.00 57.03 101 GLN A CA 1
ATOM 795 C C . GLN A 1 101 ? 27.990 -13.737 -5.002 1.00 57.03 101 GLN A C 1
ATOM 797 O O . GLN A 1 101 ? 29.098 -13.706 -5.531 1.00 57.03 101 GLN A O 1
ATOM 802 N N . ALA A 1 102 ? 26.886 -13.422 -5.684 1.00 54.25 102 ALA A N 1
ATOM 803 C CA . ALA A 1 102 ? 26.952 -12.673 -6.932 1.00 54.25 102 ALA A CA 1
ATOM 804 C C . ALA A 1 102 ? 27.045 -11.189 -6.564 1.00 54.25 102 ALA A C 1
ATOM 806 O O . ALA A 1 102 ? 26.057 -10.460 -6.628 1.00 54.25 102 ALA A O 1
ATOM 807 N N . GLY A 1 103 ? 28.222 -10.762 -6.097 1.00 49.56 103 GLY A N 1
ATOM 808 C CA . GLY A 1 103 ? 28.513 -9.337 -5.977 1.00 49.56 103 GLY A CA 1
ATOM 809 C C . GLY A 1 103 ? 28.228 -8.638 -7.314 1.00 49.56 103 GLY A C 1
ATOM 810 O O . GLY A 1 103 ? 28.265 -9.301 -8.358 1.00 49.56 103 GLY A O 1
ATOM 811 N N . PRO A 1 104 ? 27.893 -7.336 -7.308 1.00 52.69 104 PRO A N 1
ATOM 812 C CA . PRO A 1 104 ? 27.787 -6.571 -8.544 1.00 52.69 104 PRO A CA 1
ATOM 813 C C . PRO A 1 104 ? 29.044 -6.843 -9.372 1.00 52.69 104 PRO A C 1
ATOM 815 O O . PRO A 1 104 ? 30.142 -6.562 -8.908 1.00 52.69 104 PRO A O 1
ATOM 818 N N . ARG A 1 105 ? 28.877 -7.475 -10.544 1.00 53.94 105 ARG A N 1
ATOM 819 C CA . ARG A 1 105 ? 29.967 -7.696 -11.501 1.00 53.94 105 ARG A CA 1
ATOM 820 C C . ARG A 1 105 ? 30.618 -6.344 -11.744 1.00 53.94 105 ARG A C 1
ATOM 822 O O . ARG A 1 105 ? 29.951 -5.497 -12.328 1.00 53.94 105 ARG A O 1
ATOM 829 N N . ASP A 1 106 ? 31.833 -6.184 -11.226 1.00 44.84 106 ASP A N 1
ATOM 830 C CA . ASP A 1 106 ? 32.783 -5.075 -11.353 1.00 44.84 106 ASP A CA 1
ATOM 831 C C . ASP A 1 106 ? 32.301 -3.915 -12.239 1.00 44.84 106 ASP A C 1
ATOM 833 O O . ASP A 1 106 ? 32.798 -3.672 -13.337 1.00 44.84 106 ASP A O 1
ATOM 837 N N . GLY A 1 107 ? 31.298 -3.182 -11.756 1.00 51.81 107 GLY A N 1
ATOM 838 C CA . GLY A 1 107 ? 31.120 -1.802 -12.169 1.00 51.81 107 GLY A CA 1
ATOM 839 C C . GLY A 1 107 ? 32.235 -1.011 -11.491 1.00 51.81 107 GLY A C 1
ATOM 840 O O . GLY A 1 107 ? 32.554 -1.337 -10.345 1.00 51.81 107 GLY A O 1
ATOM 841 N N . PRO A 1 108 ? 32.841 -0.012 -12.155 1.00 52.81 108 PRO A N 1
ATOM 842 C CA . PRO A 1 108 ? 33.891 0.794 -11.547 1.00 52.81 108 PRO A CA 1
ATOM 843 C C . PRO A 1 108 ? 33.423 1.274 -10.173 1.00 52.81 108 PRO A C 1
ATOM 845 O O . PRO A 1 108 ? 32.358 1.888 -10.053 1.00 52.81 108 PRO A O 1
ATOM 848 N N . GLU A 1 109 ? 34.196 0.913 -9.149 1.00 49.78 109 GLU A N 1
ATOM 849 C CA . GLU A 1 109 ? 33.963 1.307 -7.767 1.00 49.78 109 GLU A CA 1
ATOM 850 C C . GLU A 1 109 ? 33.739 2.826 -7.744 1.00 49.78 109 GLU A C 1
ATOM 852 O O . GLU A 1 109 ? 34.583 3.570 -8.259 1.00 49.78 109 GLU A O 1
ATOM 857 N N . PRO A 1 110 ? 32.582 3.313 -7.255 1.00 59.97 110 PRO A N 1
ATOM 858 C CA . PRO A 1 110 ? 32.357 4.744 -7.170 1.00 59.97 110 PRO A CA 1
ATOM 859 C C . PRO A 1 110 ? 33.496 5.350 -6.341 1.00 59.97 110 PRO A C 1
ATOM 861 O O . PRO A 1 110 ? 33.824 4.800 -5.287 1.00 59.97 110 PRO A O 1
ATOM 864 N N . PRO A 1 111 ? 34.121 6.447 -6.807 1.00 70.31 111 PRO A N 1
ATOM 865 C CA . PRO A 1 111 ? 35.273 7.022 -6.133 1.00 70.31 111 PRO A CA 1
ATOM 866 C C . PRO A 1 111 ? 34.926 7.310 -4.669 1.00 70.31 111 PRO A C 1
ATOM 868 O O . PRO A 1 111 ? 33.794 7.728 -4.384 1.00 70.31 111 PRO A O 1
ATOM 871 N N . PRO A 1 112 ? 35.871 7.085 -3.740 1.00 72.81 112 PRO A N 1
ATOM 872 C CA . PRO A 1 112 ? 35.631 7.292 -2.324 1.00 72.81 112 PRO A CA 1
ATOM 873 C C . PRO A 1 112 ? 35.094 8.712 -2.104 1.00 72.81 112 PRO A C 1
ATOM 875 O O . PRO A 1 112 ? 35.625 9.665 -2.686 1.00 72.81 112 PRO A O 1
ATOM 878 N N . PRO A 1 113 ? 34.026 8.879 -1.303 1.00 69.56 113 PRO A N 1
ATOM 879 C CA . PRO A 1 113 ? 33.488 10.198 -1.022 1.00 69.56 113 PRO A CA 1
ATOM 880 C C . PRO A 1 113 ? 34.598 11.082 -0.427 1.00 69.56 113 PRO A C 1
ATOM 882 O O . PRO A 1 113 ? 35.350 10.610 0.431 1.00 69.56 113 PRO A O 1
ATOM 885 N N . PRO A 1 114 ? 34.729 12.348 -0.870 1.00 73.94 114 PRO A N 1
ATOM 886 C CA . PRO A 1 114 ? 35.743 13.256 -0.352 1.00 73.94 114 PRO A CA 1
ATOM 887 C C . PRO A 1 114 ? 35.631 13.371 1.170 1.00 73.94 114 PRO A C 1
ATOM 889 O O . PRO A 1 114 ? 34.530 13.467 1.719 1.00 73.94 114 PRO A O 1
ATOM 892 N N . ALA A 1 115 ? 36.787 13.330 1.838 1.00 70.19 115 ALA A N 1
ATOM 893 C CA . ALA A 1 115 ? 36.901 13.352 3.289 1.00 70.19 115 ALA A CA 1
ATOM 894 C C . ALA A 1 115 ? 36.083 14.506 3.887 1.00 70.19 115 ALA A C 1
ATOM 896 O O . ALA A 1 115 ? 36.228 15.666 3.494 1.00 70.19 115 ALA A O 1
ATOM 897 N N . ALA A 1 116 ? 35.207 14.172 4.836 1.00 68.50 116 ALA A N 1
ATOM 898 C CA . ALA A 1 116 ? 34.390 15.155 5.527 1.00 68.50 116 ALA A CA 1
ATOM 899 C C . ALA A 1 116 ? 35.289 16.163 6.278 1.00 68.50 116 ALA A C 1
ATOM 901 O O . ALA A 1 116 ? 36.239 15.745 6.946 1.00 68.50 116 ALA A O 1
ATOM 902 N N . PRO A 1 117 ? 35.005 17.476 6.200 1.00 66.62 117 PRO A N 1
ATOM 903 C CA . PRO A 1 117 ? 35.749 18.485 6.943 1.00 66.62 117 PRO A CA 1
ATOM 904 C C . PRO A 1 117 ? 35.583 18.300 8.457 1.00 66.62 117 PRO A C 1
ATOM 906 O O . PRO A 1 117 ? 34.518 17.919 8.949 1.00 66.62 117 PRO A O 1
ATOM 909 N N . ALA A 1 118 ? 36.664 18.584 9.187 1.00 64.81 118 ALA A N 1
ATOM 910 C CA . ALA A 1 118 ? 36.754 18.430 10.633 1.00 64.81 118 ALA A CA 1
ATOM 911 C C . ALA A 1 118 ? 35.698 19.271 11.388 1.00 64.81 118 ALA A C 1
ATOM 913 O O . ALA A 1 118 ? 35.400 20.402 10.986 1.00 64.81 118 ALA A O 1
ATOM 914 N N . PRO A 1 119 ? 35.146 18.754 12.501 1.00 56.59 119 PRO A N 1
ATOM 915 C CA . PRO A 1 119 ? 34.153 19.461 13.300 1.00 56.59 119 PRO A CA 1
ATOM 916 C C . PRO A 1 119 ? 34.756 20.702 13.973 1.00 56.59 119 PRO A C 1
ATOM 918 O O . PRO A 1 119 ? 35.768 20.633 14.667 1.00 56.59 119 PRO A O 1
ATOM 921 N N . THR A 1 120 ? 34.102 21.847 13.785 1.00 66.50 120 THR A N 1
ATOM 922 C CA . THR A 1 120 ? 34.442 23.117 14.442 1.00 66.50 120 THR A CA 1
ATOM 923 C C . THR A 1 120 ? 34.016 23.090 15.924 1.00 66.50 120 THR A C 1
ATOM 925 O O . THR A 1 120 ? 32.948 22.551 16.228 1.00 66.50 120 THR A O 1
ATOM 928 N N . PRO A 1 121 ? 34.794 23.677 16.860 1.00 64.44 121 PRO A N 1
ATOM 929 C CA . PRO A 1 121 ? 34.470 23.692 18.288 1.00 64.44 121 PRO A CA 1
ATOM 930 C C . PRO A 1 121 ? 33.144 24.394 18.615 1.00 64.44 121 PRO A C 1
ATOM 932 O O . PRO A 1 121 ? 32.839 25.474 18.107 1.00 64.44 121 PRO A O 1
ATOM 935 N N . ALA A 1 122 ? 32.367 23.773 19.504 1.00 56.16 122 ALA A N 1
ATOM 936 C CA . ALA A 1 122 ? 31.056 24.235 19.941 1.00 56.16 122 ALA A CA 1
ATOM 937 C C . ALA A 1 122 ? 31.129 25.493 20.827 1.00 56.16 122 ALA A C 1
ATOM 939 O O . ALA A 1 122 ? 31.917 25.579 21.767 1.00 56.16 122 ALA A O 1
ATOM 940 N N . LYS A 1 123 ? 30.233 26.448 20.556 1.00 71.19 123 LYS A N 1
ATOM 941 C CA . LYS A 1 123 ? 29.996 27.652 21.364 1.00 71.19 123 LYS A CA 1
ATOM 942 C C . LYS A 1 123 ? 29.092 27.304 22.566 1.00 71.19 123 LYS A C 1
ATOM 944 O O . LYS A 1 123 ? 28.082 26.627 22.358 1.00 71.19 123 LYS A O 1
ATOM 949 N N . PRO A 1 124 ? 29.391 27.755 23.800 1.00 64.50 124 PRO A N 1
ATOM 950 C CA . PRO A 1 124 ? 28.562 27.464 24.969 1.00 64.50 124 PRO A CA 1
ATOM 951 C C . PRO A 1 124 ? 27.218 28.208 24.916 1.00 64.50 124 PRO A C 1
ATOM 953 O O . PRO A 1 124 ? 27.150 29.390 24.577 1.00 64.50 124 PRO A O 1
ATOM 956 N N . LYS A 1 125 ? 26.141 27.486 25.245 1.00 61.19 125 LYS A N 1
ATOM 957 C CA . LYS A 1 125 ? 24.749 27.957 25.228 1.00 61.19 125 LYS A CA 1
ATOM 958 C C . LYS A 1 125 ? 24.294 28.356 26.648 1.00 61.19 125 LYS A C 1
ATOM 960 O O . LYS A 1 125 ? 24.483 27.553 27.558 1.00 61.19 125 LYS A O 1
ATOM 965 N N . PRO A 1 126 ? 23.663 29.531 26.844 1.00 61.56 126 PRO A N 1
ATOM 966 C CA . PRO A 1 126 ? 23.083 29.943 28.128 1.00 61.56 126 PRO A CA 1
ATOM 967 C C . PRO A 1 126 ? 21.895 29.072 28.578 1.00 61.56 126 PRO A C 1
ATOM 969 O O . PRO A 1 126 ? 21.139 28.554 27.751 1.00 61.56 126 PRO A O 1
ATOM 972 N N . ALA A 1 127 ? 21.735 28.953 29.899 1.00 53.06 127 ALA A N 1
ATOM 973 C CA . ALA A 1 127 ? 20.656 28.255 30.607 1.00 53.06 127 ALA A CA 1
ATOM 974 C C . ALA A 1 127 ? 19.323 29.065 30.625 1.00 53.06 127 ALA A C 1
ATOM 976 O O . ALA A 1 127 ? 19.325 30.244 30.273 1.00 53.06 127 ALA A O 1
ATOM 977 N N . PRO A 1 128 ? 18.174 28.438 30.967 1.00 62.34 128 PRO A N 1
ATOM 978 C CA . PRO A 1 128 ? 16.864 28.711 30.359 1.00 62.34 128 PRO A CA 1
ATOM 979 C C . PRO A 1 128 ? 15.911 29.579 31.207 1.00 62.34 128 PRO A C 1
ATOM 981 O O . PRO A 1 128 ? 15.966 29.521 32.434 1.00 62.34 128 PRO A O 1
ATOM 984 N N . PRO A 1 129 ? 14.907 30.244 30.600 1.00 57.47 129 PRO A N 1
ATOM 985 C CA . PRO A 1 129 ? 13.653 30.518 31.285 1.00 57.47 129 PRO A CA 1
ATOM 986 C C . PRO A 1 129 ? 12.761 29.268 31.239 1.00 57.47 129 PRO A C 1
ATOM 988 O O . PRO A 1 129 ? 12.238 28.878 30.193 1.00 57.47 129 PRO A O 1
ATOM 991 N N . SER A 1 130 ? 12.621 28.629 32.401 1.00 60.91 130 SER A N 1
ATOM 992 C CA . SER A 1 130 ? 11.674 27.546 32.670 1.00 60.91 130 SER A CA 1
ATOM 993 C C . SER A 1 130 ? 10.252 28.113 32.708 1.00 60.91 130 SER A C 1
ATOM 995 O O . SER A 1 130 ? 9.773 28.560 33.748 1.00 60.91 130 SER A O 1
ATOM 997 N N . ALA A 1 131 ? 9.582 28.137 31.558 1.00 58.97 131 ALA A N 1
ATOM 998 C CA . ALA A 1 131 ? 8.132 28.261 31.508 1.00 58.97 131 ALA A CA 1
ATOM 999 C C . ALA A 1 131 ? 7.538 26.858 31.673 1.00 58.97 131 ALA A C 1
ATOM 1001 O O . ALA A 1 131 ? 7.879 25.946 30.915 1.00 58.97 131 ALA A O 1
ATOM 1002 N N . ALA A 1 132 ? 6.677 26.683 32.677 1.00 60.12 132 ALA A N 1
ATOM 1003 C CA . ALA A 1 132 ? 5.961 25.436 32.906 1.00 60.12 132 ALA A CA 1
ATOM 1004 C C . ALA A 1 132 ? 5.281 24.972 31.599 1.00 60.12 132 ALA A C 1
ATOM 1006 O O . ALA A 1 132 ? 4.642 25.786 30.922 1.00 60.12 132 ALA A O 1
ATOM 1007 N N . PRO A 1 133 ? 5.427 23.695 31.202 1.00 56.16 133 PRO A N 1
ATOM 1008 C CA . PRO A 1 133 ? 4.807 23.194 29.988 1.00 56.16 133 PRO A CA 1
ATOM 1009 C C . PRO A 1 133 ? 3.289 23.330 30.116 1.00 56.16 133 PRO A C 1
ATOM 1011 O O . PRO A 1 133 ? 2.687 22.778 31.036 1.00 56.16 133 PRO A O 1
ATOM 1014 N N . SER A 1 134 ? 2.671 24.068 29.188 1.00 47.28 134 SER A N 1
ATOM 1015 C CA . SER A 1 134 ? 1.215 24.058 29.031 1.00 47.28 134 SER A CA 1
ATOM 1016 C C . SER A 1 134 ? 0.730 22.605 28.966 1.00 47.28 134 SER A C 1
ATOM 1018 O O . SER A 1 134 ? 1.350 21.809 28.246 1.00 47.28 134 SER A O 1
ATOM 1020 N N . PRO A 1 135 ? -0.336 22.240 29.704 1.00 51.91 135 PRO A N 1
ATOM 1021 C CA . PRO A 1 135 ? -0.852 20.880 29.710 1.00 51.91 135 PRO A CA 1
ATOM 1022 C C . PRO A 1 135 ? -1.128 20.455 28.270 1.00 51.91 135 PRO A C 1
ATOM 1024 O O . PRO A 1 135 ? -1.760 21.181 27.498 1.00 51.91 135 PRO A O 1
ATOM 1027 N N . ALA A 1 136 ? -0.576 19.302 27.890 1.00 54.97 136 ALA A N 1
ATOM 1028 C CA . ALA A 1 136 ? -0.769 18.751 26.560 1.00 54.97 136 ALA A CA 1
ATOM 1029 C C . ALA A 1 136 ? -2.277 18.685 26.265 1.00 54.97 136 ALA A C 1
ATOM 1031 O O . ALA A 1 136 ? -3.039 18.313 27.159 1.00 54.97 136 ALA A O 1
ATOM 1032 N N . PRO A 1 137 ? -2.719 19.040 25.045 1.00 54.81 137 PRO A N 1
ATOM 1033 C CA . PRO A 1 137 ? -4.132 19.033 24.699 1.00 54.81 137 PRO A CA 1
ATOM 1034 C C . PRO A 1 137 ? -4.714 17.660 25.026 1.00 54.81 137 PRO A C 1
ATOM 1036 O O . PRO A 1 137 ? -4.248 16.644 24.500 1.00 54.81 137 PRO A O 1
ATOM 1039 N N . SER A 1 138 ? -5.688 17.643 25.936 1.00 52.25 138 SER A N 1
ATOM 1040 C CA . SER A 1 138 ? -6.368 16.440 26.394 1.00 52.25 138 SER A CA 1
ATOM 1041 C C . SER A 1 138 ? -6.875 15.681 25.176 1.00 52.25 138 SER A C 1
ATOM 1043 O O . SER A 1 138 ? -7.762 16.153 24.465 1.00 52.25 138 SER A O 1
ATOM 1045 N N . ARG A 1 139 ? -6.274 14.521 24.885 1.00 68.88 139 ARG A N 1
ATOM 1046 C CA . ARG A 1 139 ? -6.775 13.630 23.838 1.00 68.88 139 ARG A CA 1
ATOM 1047 C C . ARG A 1 139 ? -8.194 13.261 24.239 1.00 68.88 139 ARG A C 1
ATOM 1049 O O . ARG A 1 139 ? -8.380 12.614 25.265 1.00 68.88 139 ARG A O 1
ATOM 1056 N N . THR A 1 140 ? -9.181 13.719 23.476 1.00 82.25 140 THR A N 1
ATOM 1057 C CA . THR A 1 140 ? -10.578 13.389 23.740 1.00 82.25 140 THR A CA 1
ATOM 1058 C C . THR A 1 140 ? -10.706 11.870 23.785 1.00 82.25 140 THR A C 1
ATOM 1060 O O . THR A 1 140 ? -10.307 11.191 22.837 1.00 82.25 140 THR A O 1
ATOM 1063 N N . ALA A 1 141 ? -11.187 11.342 24.911 1.00 91.50 141 ALA A N 1
ATOM 1064 C CA . ALA A 1 141 ? -11.328 9.907 25.101 1.00 91.50 141 ALA A CA 1
ATOM 1065 C C . ALA A 1 141 ? -12.278 9.341 24.038 1.00 91.50 141 ALA A C 1
ATOM 1067 O O . ALA A 1 141 ? -13.365 9.888 23.840 1.00 91.50 141 ALA A O 1
ATOM 1068 N N . LEU A 1 142 ? -11.846 8.274 23.360 1.00 95.56 142 LEU A N 1
ATOM 1069 C CA . LEU A 1 142 ? -12.675 7.515 22.423 1.00 95.56 142 LEU A CA 1
ATOM 1070 C C . LEU A 1 142 ? -13.887 6.928 23.161 1.00 95.56 142 LEU A C 1
ATOM 1072 O O . LEU A 1 142 ? -13.762 6.504 24.308 1.00 95.56 142 LEU A O 1
ATOM 1076 N N . GLN A 1 143 ? -15.038 6.908 22.500 1.00 96.56 143 GLN A N 1
ATOM 1077 C CA . GLN A 1 143 ? -16.308 6.407 23.020 1.00 96.56 143 GLN A CA 1
ATOM 1078 C C . GLN A 1 143 ? -16.894 5.363 22.058 1.00 96.56 143 GLN A C 1
ATOM 1080 O O . GLN A 1 143 ? -16.632 5.437 20.853 1.00 96.56 143 GLN A O 1
ATOM 1085 N N . PRO A 1 144 ? 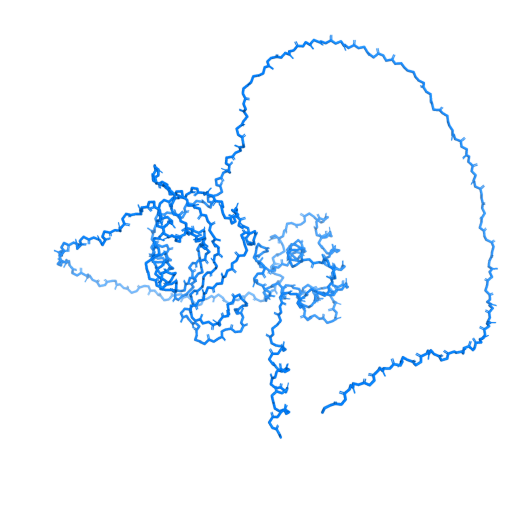-17.694 4.397 22.547 1.00 97.62 144 PRO A N 1
ATOM 1086 C CA . PRO A 1 144 ? -18.497 3.543 21.679 1.00 97.62 144 PRO A CA 1
ATOM 1087 C C . PRO A 1 144 ? -19.348 4.373 20.709 1.00 97.62 144 PRO A C 1
ATOM 1089 O O . PRO A 1 144 ? -19.948 5.372 21.098 1.00 97.62 144 PRO A O 1
ATOM 1092 N N . GLY A 1 145 ? -19.385 3.963 19.443 1.00 97.62 145 GLY A N 1
ATOM 1093 C CA . GLY A 1 145 ? -20.061 4.674 18.356 1.00 97.62 145 GLY A CA 1
ATOM 1094 C C . GLY A 1 145 ? -19.189 5.683 17.603 1.00 97.62 145 GLY A C 1
ATOM 1095 O O . GLY A 1 145 ? -19.565 6.080 16.503 1.00 97.62 145 GLY A O 1
ATOM 1096 N N . ASP A 1 146 ? -18.016 6.060 18.125 1.00 97.38 146 ASP A N 1
ATOM 1097 C CA . ASP A 1 146 ? -17.094 6.940 17.400 1.00 97.38 146 ASP A CA 1
ATOM 1098 C C . ASP A 1 146 ? -16.627 6.307 16.086 1.00 97.38 146 ASP A C 1
ATOM 1100 O O . ASP A 1 146 ? -16.208 5.147 16.054 1.00 97.38 146 ASP A O 1
ATOM 1104 N N . GLU A 1 147 ? -16.584 7.101 15.018 1.00 97.44 147 GLU A N 1
ATOM 1105 C CA . GLU A 1 147 ? -15.872 6.730 13.798 1.00 97.44 147 GLU A CA 1
ATOM 1106 C C . GLU A 1 147 ? -14.367 6.998 13.971 1.00 97.44 147 GLU A C 1
ATOM 1108 O O . GLU A 1 147 ? -13.953 8.077 14.414 1.00 97.44 147 GLU A O 1
ATOM 1113 N N . VAL A 1 148 ? -13.527 6.015 13.639 1.00 97.50 148 VAL A N 1
ATOM 1114 C CA . VAL A 1 148 ? -12.073 6.063 13.864 1.00 97.50 148 VAL A CA 1
ATOM 1115 C C . VAL A 1 148 ? -11.260 5.617 12.647 1.00 97.50 148 VAL A C 1
ATOM 1117 O O . VAL A 1 148 ? -11.662 4.730 11.896 1.00 97.50 148 VAL A O 1
ATOM 1120 N N . TYR A 1 149 ? -10.069 6.207 12.497 1.00 97.38 149 TYR A N 1
ATOM 1121 C CA . TYR A 1 149 ? -8.982 5.653 11.699 1.00 97.38 149 TYR A CA 1
ATOM 1122 C C . TYR A 1 149 ? -8.134 4.773 12.597 1.00 97.38 149 TYR A C 1
ATOM 1124 O O . TYR A 1 149 ? -7.675 5.222 13.647 1.00 97.38 149 TYR A O 1
ATOM 1132 N N . VAL A 1 150 ? -7.863 3.555 12.154 1.00 97.50 150 VAL A N 1
ATOM 1133 C CA . VAL A 1 150 ? -6.951 2.638 12.828 1.00 97.50 150 VAL A CA 1
ATOM 1134 C C . VAL A 1 150 ? -5.705 2.464 11.977 1.00 97.50 150 VAL A C 1
ATOM 1136 O O . VAL A 1 150 ? -5.780 1.984 10.845 1.00 97.50 150 VAL A O 1
ATOM 1139 N N . LEU A 1 151 ? -4.550 2.857 12.510 1.00 97.19 151 LEU A N 1
ATOM 1140 C CA . LEU A 1 151 ? -3.288 2.778 11.784 1.00 97.19 151 LEU A CA 1
ATOM 1141 C C . LEU A 1 151 ? -2.814 1.324 11.642 1.00 97.19 151 LEU A C 1
ATOM 1143 O O . LEU A 1 151 ? -2.434 0.688 12.625 1.00 97.19 151 LEU A O 1
ATOM 1147 N N . GLU A 1 152 ? -2.789 0.817 10.408 1.00 96.25 152 GLU A N 1
ATOM 1148 C CA . GLU A 1 152 ? -2.273 -0.518 10.091 1.00 96.25 152 GLU A CA 1
ATOM 1149 C C . GLU A 1 152 ? -0.762 -0.475 9.850 1.00 96.25 152 GLU A C 1
ATOM 1151 O O . GLU A 1 152 ? 0.003 -1.204 10.482 1.00 96.25 152 GLU A O 1
ATOM 1156 N N . ARG A 1 153 ? -0.327 0.380 8.917 1.00 95.38 153 ARG A N 1
ATOM 1157 C CA . ARG A 1 153 ? 1.083 0.562 8.552 1.00 95.38 153 ARG A CA 1
ATOM 1158 C C . ARG A 1 153 ? 1.362 2.025 8.270 1.00 95.38 153 ARG A C 1
ATOM 1160 O O . ARG A 1 153 ? 0.504 2.755 7.783 1.00 95.38 153 ARG A O 1
ATOM 1167 N N . ALA A 1 154 ? 2.595 2.433 8.522 1.00 94.81 154 ALA A N 1
ATOM 1168 C CA . ALA A 1 154 ? 3.073 3.754 8.167 1.00 94.81 154 ALA A CA 1
ATOM 1169 C C . ALA A 1 154 ? 4.545 3.709 7.777 1.00 94.81 154 ALA A C 1
ATOM 1171 O O . ALA A 1 154 ? 5.346 3.000 8.386 1.00 94.81 154 ALA A O 1
ATOM 1172 N N . LYS A 1 155 ? 4.901 4.514 6.781 1.00 93.38 155 LYS A N 1
ATOM 1173 C CA . LYS A 1 155 ? 6.272 4.752 6.345 1.00 93.38 155 LYS A CA 1
ATOM 1174 C C . LYS A 1 155 ? 6.483 6.250 6.208 1.00 93.38 155 LYS A C 1
ATOM 1176 O O . LYS A 1 155 ? 5.784 6.910 5.445 1.00 93.38 155 LYS A O 1
ATOM 1181 N N . CYS A 1 156 ? 7.461 6.785 6.926 1.00 91.06 156 CYS A N 1
ATOM 1182 C CA . CYS A 1 156 ? 7.869 8.171 6.747 1.00 91.06 156 CYS A CA 1
ATOM 1183 C C . CYS A 1 156 ? 8.759 8.276 5.514 1.00 91.06 156 CYS A C 1
ATOM 1185 O O . CYS A 1 156 ? 9.685 7.486 5.335 1.00 91.06 156 CYS A O 1
ATOM 1187 N N . LEU A 1 157 ? 8.432 9.226 4.648 1.00 86.50 157 LEU A N 1
ATOM 1188 C CA . LEU A 1 157 ? 9.158 9.490 3.415 1.00 86.50 157 LEU A CA 1
ATOM 1189 C C . LEU A 1 157 ? 10.122 10.669 3.639 1.00 86.50 157 LEU A C 1
ATOM 1191 O O . LEU A 1 157 ? 9.941 11.446 4.586 1.00 86.50 157 LEU A O 1
ATOM 1195 N N . PRO A 1 158 ? 11.144 10.833 2.783 1.00 81.75 158 PRO A N 1
ATOM 1196 C CA . PRO A 1 158 ? 12.020 11.998 2.823 1.00 81.75 158 PRO A CA 1
ATOM 1197 C C . PRO A 1 158 ? 11.251 13.326 2.796 1.00 81.75 158 PRO A C 1
ATOM 1199 O O . PRO A 1 158 ? 10.091 13.395 2.387 1.00 81.75 158 PRO A O 1
ATOM 1202 N N . GLN A 1 159 ? 11.915 14.395 3.246 1.00 83.31 159 GLN A N 1
ATOM 1203 C CA . GLN A 1 159 ? 11.379 15.766 3.240 1.00 83.31 159 GLN A CA 1
ATOM 1204 C C . GLN A 1 159 ? 10.082 15.946 4.056 1.00 83.31 159 GLN A C 1
ATOM 1206 O O . GLN A 1 159 ? 9.343 16.908 3.866 1.00 83.31 159 GLN A O 1
ATOM 1211 N N . GLY A 1 160 ? 9.804 15.035 4.993 1.00 82.62 160 GLY A N 1
ATOM 1212 C CA . GLY A 1 160 ? 8.616 15.090 5.848 1.00 82.62 160 GLY A CA 1
ATOM 1213 C C . GLY A 1 160 ? 7.349 14.532 5.197 1.00 82.62 160 GLY A C 1
ATOM 1214 O O . GLY A 1 160 ? 6.249 14.827 5.668 1.00 82.62 160 GLY A O 1
ATOM 1215 N N . GLY A 1 161 ? 7.483 13.753 4.120 1.00 88.38 161 GLY A N 1
ATOM 1216 C CA . GLY A 1 161 ? 6.379 12.983 3.558 1.00 88.38 161 GLY A CA 1
ATOM 1217 C C . GLY A 1 161 ? 6.008 11.762 4.402 1.00 88.38 161 GLY A C 1
ATOM 1218 O O . GLY A 1 161 ? 6.702 11.383 5.346 1.00 88.38 161 GLY A O 1
ATOM 1219 N N . ALA A 1 162 ? 4.905 11.116 4.046 1.00 93.19 162 ALA A N 1
ATOM 1220 C CA . ALA A 1 162 ? 4.434 9.898 4.686 1.00 93.19 162 ALA A CA 1
ATOM 1221 C C . ALA A 1 162 ? 3.582 9.062 3.729 1.00 93.19 162 ALA A C 1
ATOM 1223 O O . ALA A 1 162 ? 2.874 9.597 2.879 1.00 93.19 162 ALA A O 1
ATOM 1224 N N . TRP A 1 163 ? 3.603 7.752 3.918 1.00 93.62 163 TRP A N 1
ATOM 1225 C CA . TRP A 1 163 ? 2.633 6.814 3.376 1.00 93.62 163 TRP A CA 1
ATOM 1226 C C . TRP A 1 163 ? 1.991 6.065 4.540 1.00 93.62 163 TRP A C 1
ATOM 1228 O O . TRP A 1 163 ? 2.702 5.584 5.422 1.00 93.62 163 TRP A O 1
ATOM 1238 N N . LEU A 1 164 ? 0.666 5.996 4.562 1.00 95.56 164 LEU A N 1
ATOM 1239 C CA . LEU A 1 164 ? -0.117 5.299 5.571 1.00 95.56 164 LEU A CA 1
ATOM 1240 C C . LEU A 1 164 ? -1.016 4.263 4.905 1.00 95.56 164 LEU A C 1
ATOM 1242 O O . LEU A 1 164 ? -1.519 4.463 3.799 1.00 95.56 164 LEU A O 1
ATOM 1246 N N . LEU A 1 165 ? -1.278 3.201 5.647 1.00 96.25 165 LEU A N 1
ATOM 1247 C CA . LEU A 1 165 ? -2.359 2.267 5.405 1.00 96.25 165 LEU A CA 1
ATOM 1248 C C . LEU A 1 165 ? -3.210 2.247 6.671 1.00 96.25 165 LEU A C 1
ATOM 1250 O O . LEU A 1 165 ? -2.682 2.031 7.767 1.00 96.25 165 LEU A O 1
ATOM 1254 N N . VAL A 1 166 ? -4.496 2.546 6.532 1.00 97.50 166 VAL A N 1
ATOM 1255 C CA . VAL A 1 166 ? -5.418 2.689 7.663 1.00 97.50 166 VAL A CA 1
ATOM 1256 C C . VAL A 1 166 ? -6.700 1.915 7.408 1.00 97.50 166 VAL A C 1
ATOM 1258 O O . VAL A 1 166 ? -7.144 1.800 6.267 1.00 97.50 166 VAL A O 1
ATOM 1261 N N . TYR A 1 167 ? -7.321 1.437 8.478 1.00 98.12 167 TYR A N 1
ATOM 1262 C CA . TYR A 1 167 ? -8.723 1.038 8.449 1.00 98.12 167 TYR A CA 1
ATOM 1263 C C . TYR A 1 167 ? -9.605 2.200 8.894 1.00 98.12 167 TYR A C 1
ATOM 1265 O O . TYR A 1 167 ? -9.185 3.021 9.709 1.00 98.12 167 TYR A O 1
ATOM 1273 N N . VAL A 1 168 ? -10.825 2.247 8.374 1.00 97.94 168 VAL A N 1
ATOM 1274 C CA . VAL A 1 168 ? -11.916 3.092 8.865 1.00 97.94 168 VAL A CA 1
ATOM 1275 C C . VAL A 1 168 ? -12.950 2.174 9.487 1.00 97.94 168 VAL A C 1
ATOM 1277 O O . VAL A 1 168 ? -13.201 1.086 8.965 1.00 97.94 168 VAL A O 1
ATOM 1280 N N . GLY A 1 169 ? -13.535 2.582 10.602 1.00 97.94 169 GLY A N 1
ATOM 1281 C CA . GLY A 1 169 ? -14.583 1.807 11.244 1.00 97.94 169 GLY A CA 1
ATOM 1282 C C . GLY A 1 169 ? -15.212 2.538 12.415 1.00 97.94 169 GLY A C 1
ATOM 1283 O O . GLY A 1 169 ? -14.875 3.686 12.693 1.00 97.94 169 GLY A O 1
ATOM 1284 N N . GLN A 1 170 ? -16.113 1.852 13.109 1.00 98.50 170 GLN A N 1
ATOM 1285 C CA . GLN A 1 170 ? -16.777 2.372 14.303 1.00 98.50 170 GLN A CA 1
ATOM 1286 C C . GLN A 1 170 ? -16.337 1.617 15.551 1.00 98.50 170 GLN A C 1
ATOM 1288 O O . GLN A 1 170 ? -16.235 0.386 15.541 1.00 98.50 170 GLN A O 1
ATOM 1293 N N . VAL A 1 171 ? -16.101 2.353 16.634 1.00 98.44 171 VAL A N 1
ATOM 1294 C CA . VAL A 1 171 ? -15.774 1.787 17.944 1.00 98.44 171 VAL A CA 1
ATOM 1295 C C . VAL A 1 171 ? -16.993 1.057 18.505 1.00 98.44 171 VAL A C 1
ATOM 1297 O O . VAL A 1 171 ? -18.081 1.620 18.592 1.00 98.44 171 VAL A O 1
ATOM 1300 N N . ARG A 1 172 ? -16.812 -0.199 18.912 1.00 98.38 172 ARG A N 1
ATOM 1301 C CA . ARG A 1 172 ? -17.831 -1.017 19.582 1.00 98.38 172 ARG A CA 1
ATOM 1302 C C . ARG A 1 172 ? -17.671 -0.994 21.092 1.00 98.38 172 ARG A C 1
ATOM 1304 O O . ARG A 1 172 ? -18.637 -0.727 21.794 1.00 98.38 172 ARG A O 1
ATOM 1311 N N . SER A 1 173 ? -16.457 -1.233 21.574 1.00 97.88 173 SER A N 1
ATOM 1312 C CA . SER A 1 173 ? -16.127 -1.203 22.998 1.00 97.88 173 SER A CA 1
ATOM 1313 C C . SER A 1 173 ? -14.674 -0.780 23.217 1.00 97.88 173 SER A C 1
ATOM 1315 O O . SER A 1 173 ? -13.849 -0.779 22.293 1.00 97.88 173 SER A O 1
ATOM 1317 N N . LEU A 1 174 ? -14.380 -0.380 24.453 1.00 97.56 174 LEU A N 1
ATOM 1318 C CA . LEU A 1 174 ? -13.038 -0.086 24.939 1.00 97.56 174 LEU A CA 1
ATOM 1319 C C . LEU A 1 174 ? -12.772 -0.975 26.150 1.00 97.56 174 LEU A C 1
ATOM 1321 O O . LEU A 1 174 ? -13.488 -0.887 27.142 1.00 97.56 174 LEU A O 1
ATOM 1325 N N . GLU A 1 175 ? -11.750 -1.818 26.063 1.00 96.44 175 GLU A N 1
ATOM 1326 C CA . GLU A 1 175 ? -11.436 -2.837 27.066 1.00 96.44 175 GLU A CA 1
ATOM 1327 C C . GLU A 1 175 ? -9.916 -2.923 27.215 1.00 96.44 175 GLU A C 1
ATOM 1329 O O . GLU A 1 175 ? -9.209 -3.065 26.222 1.00 96.44 175 GLU A O 1
ATOM 1334 N N . GLU A 1 176 ? -9.399 -2.812 28.442 1.00 93.06 176 GLU A N 1
ATOM 1335 C CA . GLU A 1 176 ? -7.991 -3.114 28.769 1.00 93.06 176 GLU A CA 1
ATOM 1336 C C . GLU A 1 176 ? -6.941 -2.410 27.875 1.00 93.06 176 GLU A C 1
ATOM 1338 O O . GLU A 1 176 ? -5.951 -2.997 27.441 1.00 93.06 176 GLU A O 1
ATOM 1343 N N . GLY A 1 177 ? -7.155 -1.129 27.548 1.00 93.81 177 GLY A N 1
ATOM 1344 C CA . GLY A 1 177 ? -6.245 -0.364 26.678 1.00 93.81 177 GLY A CA 1
ATOM 1345 C C . GLY A 1 177 ? -6.312 -0.752 25.193 1.00 93.81 177 GLY A C 1
ATOM 1346 O O . GLY A 1 177 ? -5.528 -0.255 24.374 1.00 93.81 177 GLY A O 1
ATOM 1347 N N . ARG A 1 178 ? -7.269 -1.606 24.828 1.00 97.56 178 ARG A N 1
ATOM 1348 C CA . ARG A 1 178 ? -7.639 -1.937 23.457 1.00 97.56 178 ARG A CA 1
ATOM 1349 C C . ARG A 1 178 ? -8.959 -1.283 23.079 1.00 97.56 178 ARG A C 1
ATOM 1351 O O . ARG A 1 178 ? -9.804 -0.957 23.911 1.00 97.56 178 ARG A O 1
ATOM 1358 N N . VAL A 1 179 ? -9.122 -1.093 21.781 1.00 97.69 179 VAL A N 1
ATOM 1359 C CA . VAL A 1 179 ? -10.341 -0.602 21.157 1.00 97.69 179 VAL A CA 1
ATOM 1360 C C . VAL A 1 179 ? -10.821 -1.636 20.153 1.00 97.69 179 VAL A C 1
ATOM 1362 O O . VAL A 1 179 ? -10.075 -2.051 19.261 1.00 97.69 179 VAL A O 1
ATOM 1365 N N . TRP A 1 180 ? -12.064 -2.068 20.315 1.00 98.25 180 TRP A N 1
ATOM 1366 C CA . TRP A 1 180 ? -12.717 -2.989 19.398 1.00 98.25 180 TRP A CA 1
ATOM 1367 C C . TRP A 1 180 ? -13.434 -2.181 18.328 1.00 98.25 180 TRP A C 1
ATOM 1369 O O . TRP A 1 180 ? -14.305 -1.371 18.640 1.00 98.25 180 TRP A O 1
ATOM 1379 N N . VAL A 1 181 ? -13.058 -2.374 17.067 1.00 98.56 181 VAL A N 1
ATOM 1380 C CA . VAL A 1 181 ? -13.558 -1.569 15.946 1.00 98.56 181 VAL A CA 1
ATOM 1381 C C . VAL A 1 181 ? -14.174 -2.482 14.898 1.00 98.56 181 VAL A C 1
ATOM 1383 O O . VAL A 1 181 ? -13.518 -3.416 14.438 1.00 98.56 181 VAL A O 1
ATOM 1386 N N . THR A 1 182 ? -15.415 -2.200 14.495 1.00 98.56 182 THR A N 1
ATOM 1387 C CA . THR A 1 182 ? -16.033 -2.814 13.312 1.00 98.56 182 THR A CA 1
ATOM 1388 C C . THR A 1 182 ? -15.556 -2.076 12.069 1.00 98.56 182 THR A C 1
ATOM 1390 O O . THR A 1 182 ? -15.870 -0.899 11.889 1.00 98.56 182 THR A O 1
ATOM 1393 N N . LEU A 1 183 ? -14.781 -2.759 11.231 1.00 98.38 183 LEU A N 1
ATOM 1394 C CA . LEU A 1 183 ? -14.105 -2.170 10.078 1.00 98.38 183 LEU A CA 1
ATOM 1395 C C . LEU A 1 183 ? -15.062 -2.026 8.889 1.00 98.38 183 LEU A C 1
ATOM 1397 O O . LEU A 1 183 ? -15.758 -2.975 8.545 1.00 98.38 183 LEU A O 1
ATOM 1401 N N . SER A 1 184 ? -15.075 -0.872 8.231 1.00 97.94 184 SER A N 1
ATOM 1402 C CA . SER A 1 184 ? -15.915 -0.587 7.058 1.00 97.94 184 SER A CA 1
ATOM 1403 C C . SER A 1 184 ? -15.089 -0.353 5.795 1.00 97.94 184 SER A C 1
ATOM 1405 O O . SER A 1 184 ? -15.381 -0.934 4.753 1.00 97.94 184 SER A O 1
ATOM 1407 N N . GLU A 1 185 ? -14.022 0.442 5.886 1.00 97.25 185 GLU A N 1
ATOM 1408 C CA . GLU A 1 185 ? -13.135 0.756 4.763 1.00 97.25 185 GLU A CA 1
ATOM 1409 C C . GLU A 1 185 ? -11.675 0.464 5.117 1.00 97.25 185 GLU A C 1
ATOM 1411 O O . GLU A 1 185 ? -11.274 0.413 6.283 1.00 97.25 185 GLU A O 1
ATOM 1416 N N . ARG A 1 186 ? -10.847 0.336 4.084 1.00 97.12 186 ARG A N 1
ATOM 1417 C CA . ARG A 1 186 ? -9.394 0.350 4.202 1.00 97.12 186 ARG A CA 1
ATOM 1418 C C . ARG A 1 186 ? -8.845 1.311 3.164 1.00 97.12 186 ARG A C 1
ATOM 1420 O O . ARG A 1 186 ? -9.241 1.266 2.002 1.00 97.12 186 ARG A O 1
ATOM 1427 N N . LEU A 1 187 ? -7.971 2.210 3.593 1.00 95.56 187 LEU A N 1
ATOM 1428 C CA . LEU A 1 187 ? -7.487 3.318 2.781 1.00 95.56 187 LEU A CA 1
ATOM 1429 C C . LEU A 1 187 ? -5.963 3.330 2.748 1.00 95.56 187 LEU A C 1
ATOM 1431 O O . LEU A 1 187 ? -5.303 3.195 3.781 1.00 95.56 187 LEU A O 1
ATOM 1435 N N . SER A 1 188 ? -5.410 3.585 1.566 1.00 93.75 188 SER A N 1
ATOM 1436 C CA . SER A 1 188 ? -4.047 4.084 1.428 1.00 93.75 188 SER A CA 1
ATOM 1437 C C . SER A 1 188 ? -4.071 5.596 1.516 1.00 93.75 188 SER A C 1
ATOM 1439 O O . SER A 1 188 ? -4.947 6.224 0.931 1.00 93.75 188 SER A O 1
ATOM 1441 N N . TYR A 1 189 ? -3.094 6.189 2.191 1.00 93.12 189 TYR A N 1
ATOM 1442 C CA . TYR A 1 189 ? -2.867 7.625 2.164 1.00 93.12 189 TYR A CA 1
ATOM 1443 C C . TYR A 1 189 ? -1.404 7.927 1.868 1.00 93.12 189 TYR A C 1
ATOM 1445 O O . TYR A 1 189 ? -0.508 7.310 2.437 1.00 93.12 189 TYR A O 1
ATOM 1453 N N . ARG A 1 190 ? -1.141 8.924 1.026 1.00 89.38 190 ARG A N 1
ATOM 1454 C CA . ARG A 1 190 ? 0.204 9.445 0.782 1.00 89.38 190 ARG A CA 1
ATOM 1455 C C . ARG A 1 190 ? 0.226 10.959 0.908 1.00 89.38 190 ARG A C 1
ATOM 1457 O O . ARG A 1 190 ? -0.635 11.663 0.386 1.00 89.38 190 ARG A O 1
ATOM 1464 N N . TYR A 1 191 ? 1.261 11.446 1.575 1.00 88.25 191 TYR A N 1
ATOM 1465 C CA . TYR A 1 191 ? 1.649 12.842 1.630 1.00 88.25 191 TYR A CA 1
ATOM 1466 C C . TYR A 1 191 ? 3.086 12.979 1.136 1.00 88.25 191 TYR A C 1
ATOM 1468 O O . TYR A 1 191 ? 3.997 12.402 1.726 1.00 88.25 191 TYR A O 1
ATOM 1476 N N . ASN A 1 192 ? 3.299 13.744 0.069 1.00 84.44 192 ASN A N 1
ATOM 1477 C CA . ASN A 1 192 ? 4.632 13.979 -0.480 1.00 84.44 192 ASN A CA 1
ATOM 1478 C C . ASN A 1 192 ? 4.864 15.486 -0.673 1.00 84.44 192 ASN A C 1
ATOM 1480 O O . ASN A 1 192 ? 4.446 16.040 -1.687 1.00 84.44 192 ASN A O 1
ATOM 1484 N N . PRO A 1 193 ? 5.466 16.188 0.304 1.00 79.19 193 PRO A N 1
ATOM 1485 C CA . PRO A 1 193 ? 5.671 17.634 0.218 1.00 79.19 193 PRO A CA 1
ATOM 1486 C C . PRO A 1 193 ? 6.724 18.043 -0.814 1.00 79.19 193 PRO A C 1
ATOM 1488 O O . PRO A 1 193 ? 6.697 19.189 -1.257 1.00 79.19 193 PRO A O 1
ATOM 1491 N N . GLY A 1 194 ? 7.637 17.134 -1.164 1.00 73.31 194 GLY A N 1
ATOM 1492 C CA . GLY A 1 194 ? 8.719 17.378 -2.115 1.00 73.31 194 GLY A CA 1
ATOM 1493 C C . GLY A 1 194 ? 8.274 17.457 -3.565 1.00 73.31 194 GLY A C 1
ATOM 1494 O O . GLY A 1 194 ? 8.920 18.103 -4.386 1.00 73.31 194 GLY A O 1
ATOM 1495 N N . GLU A 1 195 ? 7.151 16.822 -3.883 1.00 67.50 195 GLU A N 1
ATOM 1496 C CA . GLU A 1 195 ? 6.621 16.783 -5.236 1.00 67.50 195 GLU A CA 1
ATOM 1497 C C . GLU A 1 195 ? 5.600 17.904 -5.430 1.00 67.50 195 GLU A C 1
ATOM 1499 O O . GLU A 1 195 ? 4.562 17.975 -4.767 1.00 67.50 195 GLU A O 1
ATOM 1504 N N . LYS A 1 196 ? 5.911 18.813 -6.357 1.00 63.03 196 LYS A N 1
ATOM 1505 C CA . LYS A 1 196 ? 4.964 19.810 -6.856 1.00 63.03 196 LYS A CA 1
ATOM 1506 C C . LYS A 1 196 ? 4.262 19.231 -8.087 1.00 63.03 196 LYS A C 1
ATOM 1508 O O . LYS A 1 196 ? 4.925 18.769 -9.007 1.00 63.03 196 LYS A O 1
ATOM 1513 N N . GLY A 1 197 ? 2.933 19.307 -8.122 1.00 58.75 197 GLY A N 1
ATOM 1514 C CA . GLY A 1 197 ? 2.133 18.886 -9.277 1.00 58.75 197 GLY A CA 1
ATOM 1515 C C . GLY A 1 197 ? 1.730 17.406 -9.282 1.00 58.75 197 GLY A C 1
ATOM 1516 O O . GLY A 1 197 ? 1.720 16.744 -8.247 1.00 58.75 197 GLY A O 1
ATOM 1517 N N . VAL A 1 198 ? 1.329 16.933 -10.463 1.00 54.28 198 VAL A N 1
ATOM 1518 C CA . VAL A 1 198 ? 0.850 15.572 -10.747 1.00 54.28 198 VAL A CA 1
ATOM 1519 C C . VAL A 1 198 ? 2.055 14.690 -11.067 1.00 54.28 198 VAL A C 1
ATOM 1521 O O . VAL A 1 198 ? 2.584 14.763 -12.172 1.00 54.28 198 VAL A O 1
ATOM 1524 N N . ASN A 1 199 ? 2.508 13.856 -10.123 1.00 55.44 199 ASN A N 1
ATOM 1525 C CA . ASN A 1 199 ? 3.578 12.896 -10.408 1.00 55.44 199 ASN A CA 1
ATOM 1526 C C . ASN A 1 199 ? 3.034 11.737 -11.250 1.00 55.44 199 ASN A C 1
ATOM 1528 O O . ASN A 1 199 ? 2.246 10.929 -10.760 1.00 55.44 199 ASN A O 1
ATOM 1532 N N . ALA A 1 200 ? 3.480 11.629 -12.503 1.00 57.31 200 ALA A N 1
ATOM 1533 C CA . ALA A 1 200 ? 3.034 10.585 -13.420 1.00 57.31 200 ALA A CA 1
ATOM 1534 C C . ALA A 1 200 ? 3.291 9.149 -12.917 1.00 57.31 200 ALA A C 1
ATOM 1536 O O . ALA A 1 200 ? 2.600 8.225 -13.341 1.00 57.31 200 ALA A O 1
ATOM 1537 N N . LYS A 1 201 ? 4.236 8.976 -11.985 1.00 60.69 201 LYS A N 1
ATOM 1538 C CA . LYS A 1 201 ? 4.617 7.688 -11.392 1.00 60.69 201 LYS A CA 1
ATOM 1539 C C . LYS A 1 201 ? 3.714 7.249 -10.229 1.00 60.69 201 LYS A C 1
ATOM 1541 O O . LYS A 1 201 ? 3.767 6.093 -9.816 1.00 60.69 201 LYS A O 1
ATOM 1546 N N . ASP A 1 202 ? 2.845 8.129 -9.727 1.00 58.12 202 ASP A N 1
ATOM 1547 C CA . ASP A 1 202 ? 1.894 7.802 -8.662 1.00 58.12 202 ASP A CA 1
ATOM 1548 C C . ASP A 1 202 ? 0.624 7.184 -9.263 1.00 58.12 202 ASP A C 1
ATOM 1550 O O . ASP A 1 202 ? -0.316 7.873 -9.664 1.00 58.12 202 ASP A O 1
ATOM 1554 N N . TRP A 1 203 ? 0.617 5.856 -9.379 1.00 54.56 203 TRP A N 1
ATOM 1555 C CA . TRP A 1 203 ? -0.436 5.100 -10.068 1.00 54.56 203 TRP A CA 1
ATOM 1556 C C . TRP A 1 203 ? -1.695 4.848 -9.227 1.00 54.56 203 TRP A C 1
ATOM 1558 O O . TRP A 1 203 ? -2.775 4.698 -9.784 1.00 54.56 203 TRP A O 1
ATOM 1568 N N . PHE A 1 204 ? -1.594 4.850 -7.897 1.00 58.12 204 PHE A N 1
ATOM 1569 C CA . PHE A 1 204 ? -2.727 4.571 -6.998 1.00 58.12 204 PHE A CA 1
ATOM 1570 C C . PHE A 1 204 ? -3.506 5.829 -6.580 1.00 58.12 204 PHE A C 1
ATOM 1572 O O . PHE A 1 204 ? -4.404 5.755 -5.739 1.00 58.12 204 PHE A O 1
ATOM 1579 N N . CYS A 1 205 ? -3.133 6.991 -7.123 1.00 59.34 205 CYS A N 1
ATOM 1580 C CA . CYS A 1 205 ? -3.595 8.286 -6.663 1.00 59.34 205 CYS A CA 1
ATOM 1581 C C . CYS A 1 205 ? -4.251 9.106 -7.778 1.00 59.34 205 CYS A C 1
ATOM 1583 O O . CYS A 1 205 ? -3.560 9.580 -8.675 1.00 59.34 205 CYS A O 1
ATOM 1585 N N . VAL A 1 206 ? -5.564 9.345 -7.705 1.00 50.44 206 VAL A N 1
ATOM 1586 C CA . VAL A 1 206 ? -6.283 10.187 -8.676 1.00 50.44 206 VAL A CA 1
ATOM 1587 C C . VAL A 1 206 ? -7.180 11.189 -7.935 1.00 50.44 206 VAL A C 1
ATOM 1589 O O . VAL A 1 206 ? -8.084 10.759 -7.223 1.00 50.44 206 VAL A O 1
ATOM 1592 N N . PRO A 1 207 ? -6.977 12.517 -8.082 1.00 52.28 207 PRO A N 1
ATOM 1593 C CA . PRO A 1 207 ? -5.884 13.187 -8.792 1.00 52.28 207 PRO A CA 1
ATOM 1594 C C . PRO A 1 207 ? -4.565 13.136 -8.003 1.00 52.28 207 PRO A C 1
ATOM 1596 O O . PRO A 1 207 ? -4.556 13.339 -6.790 1.00 52.28 207 PRO A O 1
ATOM 1599 N N . ARG A 1 208 ? -3.449 12.939 -8.716 1.00 58.31 208 ARG A N 1
ATOM 1600 C CA . ARG A 1 208 ? -2.064 12.886 -8.204 1.00 58.31 208 ARG A CA 1
ATOM 1601 C C . ARG A 1 208 ? -1.682 14.214 -7.544 1.00 58.31 208 ARG A C 1
ATOM 1603 O O . ARG A 1 208 ? -1.145 15.109 -8.184 1.00 58.31 208 ARG A O 1
ATOM 1610 N N . ARG A 1 209 ? -2.056 14.408 -6.285 1.00 65.56 209 ARG A N 1
ATOM 1611 C CA . ARG A 1 209 ? -1.831 15.648 -5.532 1.00 65.56 209 ARG A CA 1
ATOM 1612 C C . ARG A 1 209 ? -0.906 15.366 -4.357 1.00 65.56 209 ARG A C 1
ATOM 1614 O O . ARG A 1 209 ? -0.796 14.239 -3.889 1.00 65.56 209 ARG A O 1
ATOM 1621 N N . ARG A 1 210 ? -0.329 16.441 -3.805 1.00 74.19 210 ARG A N 1
ATOM 1622 C CA . ARG A 1 210 ? 0.481 16.443 -2.571 1.00 74.19 210 ARG A CA 1
ATOM 1623 C C . ARG A 1 210 ? -0.125 15.615 -1.432 1.00 74.19 210 ARG A C 1
ATOM 1625 O O . ARG A 1 210 ? 0.617 15.066 -0.625 1.00 74.19 210 ARG A O 1
ATOM 1632 N N . HIS A 1 211 ? -1.455 15.557 -1.363 1.00 80.00 211 HIS A N 1
ATOM 1633 C CA . HIS A 1 211 ? -2.198 14.636 -0.511 1.00 80.00 211 HIS A CA 1
ATOM 1634 C C . HIS A 1 211 ? -3.029 13.717 -1.381 1.00 80.00 211 HIS A C 1
ATOM 1636 O O . HIS A 1 211 ? -3.766 14.196 -2.246 1.00 80.00 211 HIS A O 1
ATOM 1642 N N . CYS A 1 212 ? -2.977 12.435 -1.065 1.00 84.00 212 CYS A N 1
ATOM 1643 C CA . CYS A 1 212 ? -3.762 11.441 -1.747 1.00 84.00 212 CYS A CA 1
ATOM 1644 C C . CYS A 1 212 ? -4.302 10.399 -0.801 1.00 84.00 212 CYS A C 1
ATOM 1646 O O . CYS A 1 212 ? -3.581 9.975 0.097 1.00 84.00 212 CYS A O 1
ATOM 1648 N N . TYR A 1 213 ? -5.525 9.950 -1.043 1.00 89.12 213 TYR 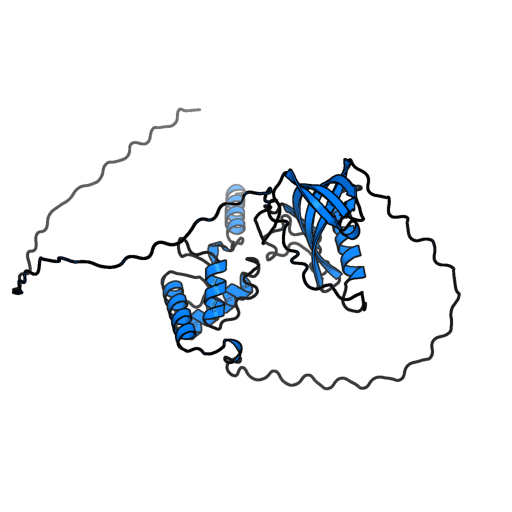A N 1
ATOM 1649 C CA . TYR A 1 213 ? -6.006 8.698 -0.497 1.00 89.12 213 TYR A CA 1
ATOM 1650 C C . TYR A 1 213 ? -6.827 7.944 -1.531 1.00 89.12 213 TYR A C 1
ATOM 1652 O O . TYR A 1 213 ? -7.474 8.558 -2.378 1.00 89.12 213 TYR A O 1
ATOM 1660 N N . SER A 1 214 ? -6.800 6.622 -1.441 1.00 89.50 214 SER A N 1
ATOM 1661 C CA . SER A 1 214 ? -7.618 5.737 -2.262 1.00 89.50 214 SER A CA 1
ATOM 1662 C C . SER A 1 214 ? -8.074 4.529 -1.446 1.00 89.50 214 SER A C 1
ATOM 1664 O O . SER A 1 214 ? -7.355 4.097 -0.535 1.00 89.50 214 SER A O 1
ATOM 1666 N N . PRO A 1 215 ? -9.280 4.005 -1.725 1.00 92.50 215 PRO A N 1
ATOM 1667 C CA . PRO A 1 215 ? -9.717 2.750 -1.142 1.00 92.50 215 PRO A CA 1
ATOM 1668 C C . PRO A 1 215 ? -8.820 1.611 -1.618 1.00 92.50 215 PRO A C 1
ATOM 1670 O O . PRO A 1 215 ? -8.397 1.568 -2.771 1.00 92.50 215 PRO A O 1
ATOM 1673 N N . VAL A 1 216 ? -8.537 0.692 -0.704 1.00 91.94 216 VAL A N 1
ATOM 1674 C CA . VAL A 1 216 ? -7.735 -0.504 -0.944 1.00 91.94 216 VAL A CA 1
ATOM 1675 C C . VAL A 1 216 ? -8.591 -1.697 -0.549 1.00 91.94 216 VAL A C 1
ATOM 1677 O O . VAL A 1 216 ? -9.072 -1.729 0.588 1.00 91.94 216 VAL A O 1
ATOM 1680 N N . PRO A 1 217 ? -8.790 -2.690 -1.428 1.00 91.75 217 PRO A N 1
ATOM 1681 C CA . PRO A 1 217 ? -9.449 -3.925 -1.036 1.00 91.75 217 PRO A CA 1
ATOM 1682 C C . PRO A 1 217 ? -8.797 -4.530 0.217 1.00 91.75 217 PRO A C 1
ATOM 1684 O O . PRO A 1 217 ? -7.577 -4.511 0.397 1.00 91.75 217 PRO A O 1
ATOM 1687 N N . PHE A 1 218 ? -9.609 -5.070 1.123 1.00 93.69 218 PHE A N 1
ATOM 1688 C CA . PHE A 1 218 ? -9.114 -5.595 2.399 1.00 93.69 218 PHE A CA 1
ATOM 1689 C C . PHE A 1 218 ? -8.106 -6.746 2.231 1.00 93.69 218 PHE A C 1
ATOM 1691 O O . PHE A 1 218 ? -7.198 -6.864 3.047 1.00 93.69 218 PHE A O 1
ATOM 1698 N N . GLY A 1 219 ? -8.227 -7.548 1.167 1.00 86.88 219 GLY A N 1
ATOM 1699 C CA . GLY A 1 219 ? -7.291 -8.635 0.853 1.00 86.88 219 GLY A CA 1
ATOM 1700 C C . GLY A 1 219 ? -5.981 -8.186 0.194 1.00 86.88 219 GLY A C 1
ATOM 1701 O O . GLY A 1 219 ? -4.994 -8.920 0.236 1.00 86.88 219 GLY A O 1
ATOM 1702 N N . ASP A 1 220 ? -5.929 -6.978 -0.369 1.00 86.38 220 ASP A N 1
ATOM 1703 C CA . ASP A 1 220 ? -4.756 -6.507 -1.105 1.00 86.38 220 ASP A CA 1
ATOM 1704 C C . ASP A 1 220 ? -3.606 -6.155 -0.154 1.00 86.38 220 ASP A C 1
ATOM 1706 O O . ASP A 1 220 ? -3.790 -5.928 1.041 1.00 86.38 220 ASP A O 1
ATOM 1710 N N . TRP A 1 221 ? -2.374 -6.121 -0.660 1.00 86.81 221 TRP A N 1
ATOM 1711 C CA . TRP A 1 221 ? -1.184 -5.660 0.082 1.00 86.81 221 TRP A CA 1
ATOM 1712 C C . TRP A 1 221 ? -0.975 -6.349 1.452 1.00 86.81 221 TRP A C 1
ATOM 1714 O O . TRP A 1 221 ? -0.395 -5.778 2.384 1.00 86.81 221 TRP A O 1
ATOM 1724 N N . GLY A 1 222 ? -1.458 -7.590 1.584 1.00 88.00 222 GLY A N 1
ATOM 1725 C CA . GLY A 1 222 ? -1.357 -8.401 2.797 1.00 88.00 222 GLY A CA 1
ATOM 1726 C C . GLY A 1 222 ? -2.227 -7.908 3.957 1.00 88.00 222 GLY A C 1
ATOM 1727 O O . GLY A 1 222 ? -1.769 -7.933 5.104 1.00 88.00 222 GLY A O 1
ATOM 1728 N N . GLY A 1 223 ? -3.432 -7.405 3.671 1.00 90.75 223 GLY A N 1
ATOM 1729 C CA . GLY A 1 223 ? -4.414 -7.091 4.710 1.00 90.75 223 GLY A CA 1
ATOM 1730 C C . GLY A 1 223 ? -4.922 -8.349 5.416 1.00 90.75 223 GLY A C 1
ATOM 1731 O O . GLY A 1 223 ? -5.038 -9.417 4.820 1.00 90.75 223 GLY A O 1
ATOM 1732 N N . ARG A 1 224 ? -5.152 -8.233 6.728 1.00 94.19 224 ARG A N 1
ATOM 1733 C CA . ARG A 1 224 ? -5.483 -9.374 7.606 1.00 94.19 224 ARG A CA 1
ATOM 1734 C C . ARG A 1 224 ? -6.971 -9.497 7.917 1.00 94.19 224 ARG A C 1
ATOM 1736 O O . ARG A 1 224 ? -7.404 -10.545 8.386 1.00 94.19 224 ARG A O 1
ATOM 1743 N N . TYR A 1 225 ? -7.725 -8.423 7.712 1.00 96.94 225 TYR A N 1
ATOM 1744 C CA . TYR A 1 225 ? -9.120 -8.328 8.124 1.00 96.94 225 TYR A CA 1
ATOM 1745 C C . TYR A 1 225 ? -10.059 -8.308 6.924 1.00 96.94 225 TYR A C 1
ATOM 1747 O O . TYR A 1 225 ? -9.615 -8.209 5.783 1.00 96.94 225 TYR A O 1
ATOM 1755 N N . ARG A 1 226 ? -11.363 -8.390 7.184 1.00 97.06 226 ARG A N 1
ATOM 1756 C CA . ARG A 1 226 ? -12.428 -8.308 6.176 1.00 97.06 226 ARG A CA 1
ATOM 1757 C C . ARG A 1 226 ? -13.346 -7.107 6.437 1.00 97.06 226 ARG A C 1
ATOM 1759 O O . ARG A 1 226 ? -13.431 -6.657 7.582 1.00 97.06 226 ARG A O 1
ATOM 1766 N N . PRO A 1 227 ? -14.071 -6.613 5.415 1.00 97.00 227 PRO A N 1
ATOM 1767 C CA . PRO A 1 227 ? -15.139 -5.642 5.629 1.00 97.00 227 PRO A CA 1
ATOM 1768 C C . PRO A 1 227 ? -16.177 -6.193 6.618 1.00 97.00 227 PRO A C 1
ATOM 1770 O O . PRO A 1 227 ? -16.529 -7.370 6.559 1.00 97.00 227 PRO A O 1
ATOM 1773 N N . GLY A 1 228 ? -16.643 -5.358 7.543 1.00 97.50 228 GLY A N 1
ATOM 1774 C CA . GLY A 1 228 ? -17.599 -5.708 8.598 1.00 97.50 228 GLY A CA 1
ATOM 1775 C C . GLY A 1 228 ? -17.011 -6.479 9.784 1.00 97.50 228 GLY A C 1
ATOM 1776 O O . GLY A 1 228 ? -17.706 -6.679 10.777 1.00 97.50 228 GLY A O 1
ATOM 1777 N N . GLN A 1 229 ? -15.744 -6.903 9.729 1.00 98.06 229 GLN A N 1
ATOM 1778 C CA . GLN A 1 229 ? -15.114 -7.617 10.837 1.00 98.06 229 GLN A CA 1
ATOM 1779 C C . GLN A 1 229 ? -14.888 -6.681 12.028 1.00 98.06 229 GLN A C 1
ATOM 1781 O O . GLN A 1 229 ? -14.364 -5.579 11.866 1.00 98.06 229 GLN A O 1
ATOM 1786 N N . THR A 1 230 ? -15.219 -7.142 13.234 1.00 98.44 230 THR A N 1
ATOM 1787 C CA . THR A 1 230 ? -14.797 -6.486 14.477 1.00 98.44 230 THR A CA 1
ATOM 1788 C C . THR A 1 230 ? -13.435 -7.025 14.899 1.00 98.44 230 THR A C 1
ATOM 1790 O O . THR A 1 230 ? -13.255 -8.237 15.015 1.00 98.44 230 THR A O 1
ATOM 1793 N N . ALA A 1 231 ? -12.471 -6.134 15.111 1.00 98.06 231 ALA A N 1
ATOM 1794 C CA . ALA A 1 231 ? -11.118 -6.491 15.524 1.00 98.06 231 ALA A CA 1
ATOM 1795 C C . ALA A 1 231 ? -10.626 -5.581 16.654 1.00 98.06 231 ALA A C 1
ATOM 1797 O O . ALA A 1 231 ? -11.024 -4.418 16.747 1.00 98.06 231 ALA A O 1
ATOM 1798 N N . ALA A 1 232 ? -9.761 -6.125 17.510 1.00 97.88 232 ALA A N 1
ATOM 1799 C CA . ALA A 1 232 ? -9.135 -5.393 18.602 1.00 97.88 232 ALA A CA 1
ATOM 1800 C C . ALA A 1 232 ? -7.841 -4.716 18.138 1.00 97.88 232 ALA A C 1
ATOM 1802 O O . ALA A 1 232 ? -6.999 -5.332 17.479 1.00 97.88 232 ALA A O 1
ATOM 1803 N N . PHE A 1 233 ? -7.656 -3.464 18.542 1.00 97.38 233 PHE A N 1
ATOM 1804 C CA . PHE A 1 233 ? -6.459 -2.680 18.260 1.00 97.38 233 PHE A CA 1
ATOM 1805 C C . PHE A 1 233 ? -5.957 -1.984 19.515 1.00 97.38 233 PHE A C 1
ATOM 1807 O O . PHE A 1 233 ? -6.736 -1.676 20.411 1.00 97.38 233 PHE A O 1
ATOM 1814 N N . ASP A 1 234 ? -4.662 -1.681 19.567 1.00 96.31 234 ASP A N 1
ATOM 1815 C CA . ASP A 1 234 ? -4.119 -0.829 20.625 1.00 96.31 234 ASP A CA 1
ATOM 1816 C C . ASP A 1 234 ? -4.776 0.554 20.547 1.00 96.31 234 ASP A C 1
ATOM 1818 O O . ASP A 1 234 ? -4.818 1.159 19.470 1.00 96.31 234 ASP A O 1
ATOM 1822 N N . GLN A 1 235 ? -5.232 1.100 21.677 1.00 94.69 235 GLN A N 1
ATOM 1823 C CA . GLN A 1 235 ? -5.909 2.401 21.701 1.00 94.69 235 GLN A CA 1
ATOM 1824 C C . GLN A 1 235 ? -5.049 3.520 21.085 1.00 94.69 235 GLN A C 1
ATOM 1826 O O . GLN A 1 235 ? -5.568 4.426 20.440 1.00 94.69 235 GLN A O 1
ATOM 1831 N N . GLY A 1 236 ? -3.718 3.429 21.205 1.00 92.62 236 GLY A N 1
ATOM 1832 C CA . GLY A 1 236 ? -2.777 4.382 20.609 1.00 92.62 236 GLY A CA 1
ATOM 1833 C C . GLY A 1 236 ? -2.735 4.398 19.074 1.00 92.62 236 GLY A C 1
ATOM 1834 O O . GLY A 1 236 ? -2.170 5.336 18.513 1.00 92.62 236 GLY A O 1
ATOM 1835 N N . LYS A 1 237 ? -3.312 3.393 18.399 1.00 95.19 237 LYS A N 1
ATOM 1836 C CA . LYS A 1 237 ? -3.415 3.314 16.930 1.00 95.19 237 LYS A CA 1
ATOM 1837 C C . LYS A 1 237 ? -4.743 3.836 16.389 1.00 95.19 237 LYS A C 1
ATOM 1839 O O . LYS A 1 237 ? -4.852 4.013 15.176 1.00 95.19 237 LYS A O 1
ATOM 1844 N N . ALA A 1 238 ? -5.740 4.036 17.249 1.00 96.44 238 ALA A N 1
ATOM 1845 C CA . ALA A 1 238 ? -7.054 4.517 16.853 1.00 96.44 238 ALA A CA 1
ATOM 1846 C C . ALA A 1 238 ? -7.173 6.027 17.067 1.00 96.44 238 ALA A C 1
ATOM 1848 O O . ALA A 1 238 ? -6.825 6.568 18.117 1.00 96.44 238 ALA A O 1
ATOM 1849 N N . HIS A 1 239 ? -7.692 6.712 16.056 1.00 95.19 239 HIS A N 1
ATOM 1850 C CA . HIS A 1 239 ? -7.824 8.160 16.035 1.00 95.19 239 HIS A CA 1
ATOM 1851 C C . HIS A 1 239 ? -9.236 8.526 15.598 1.00 95.19 239 HIS A C 1
ATOM 1853 O O . HIS A 1 239 ? -9.648 8.146 14.504 1.00 95.19 239 HIS A O 1
ATOM 1859 N N . ARG A 1 240 ? -9.967 9.267 16.438 1.00 95.31 240 ARG A N 1
ATOM 1860 C CA . ARG A 1 240 ? -11.313 9.758 16.112 1.00 95.31 240 ARG A CA 1
ATOM 1861 C C . ARG A 1 240 ? -11.286 10.569 14.819 1.00 95.31 240 ARG A C 1
ATOM 1863 O O . ARG A 1 240 ? -10.403 11.408 14.635 1.00 95.31 240 ARG A O 1
ATOM 1870 N N . LEU A 1 241 ? -12.267 10.343 13.953 1.00 92.19 241 LEU A N 1
ATOM 1871 C CA . LEU A 1 241 ? -12.531 11.204 12.808 1.00 92.19 241 LEU A CA 1
ATOM 1872 C C . LEU A 1 241 ? -13.247 12.458 13.305 1.00 92.19 241 LEU A C 1
ATOM 1874 O O . LEU A 1 241 ? -14.417 12.411 13.670 1.00 92.19 241 LEU A O 1
ATOM 1878 N N . SER A 1 242 ? -12.553 13.595 13.320 1.00 86.44 242 SER A N 1
ATOM 1879 C CA . SER A 1 242 ? -13.178 14.901 13.537 1.00 86.44 242 SER A CA 1
ATOM 1880 C C . SER A 1 242 ? -12.890 15.805 12.337 1.00 86.44 242 SER A C 1
ATOM 1882 O O . SER A 1 242 ? -11.757 16.192 12.073 1.00 86.44 242 SER A O 1
ATOM 1884 N N . GLY A 1 243 ? -13.909 16.089 11.527 1.00 87.56 243 GLY A N 1
ATOM 1885 C CA . GLY A 1 243 ? -13.778 16.917 10.322 1.00 87.56 243 GLY A CA 1
ATOM 1886 C C . GLY A 1 243 ? -13.414 16.147 9.046 1.00 87.56 243 GLY A C 1
ATOM 1887 O O . GLY A 1 243 ? -13.690 14.957 8.907 1.00 87.56 243 GLY A O 1
ATOM 1888 N N . GLY A 1 244 ? -12.820 16.845 8.074 1.00 86.69 244 GLY A N 1
ATOM 1889 C CA . GLY A 1 244 ? -12.585 16.309 6.733 1.00 86.69 244 GLY A CA 1
ATOM 1890 C C . GLY A 1 244 ? -11.607 15.128 6.701 1.00 86.69 244 GLY A C 1
ATOM 1891 O O . GLY A 1 244 ? -10.544 15.158 7.323 1.00 86.69 244 GLY A O 1
ATOM 1892 N N . ARG A 1 245 ? -11.924 14.098 5.900 1.00 88.06 245 ARG A N 1
ATOM 1893 C CA . ARG A 1 245 ? -11.087 12.895 5.678 1.00 88.06 245 ARG A CA 1
ATOM 1894 C C . ARG A 1 245 ? -9.620 13.246 5.383 1.00 88.06 245 ARG A C 1
ATOM 1896 O O . ARG A 1 245 ? -8.712 12.698 6.002 1.00 88.06 245 ARG A O 1
ATOM 1903 N N . LYS A 1 246 ? -9.384 14.223 4.500 1.00 84.25 246 LYS A N 1
ATOM 1904 C CA . LYS A 1 246 ? -8.038 14.700 4.137 1.00 84.25 246 LYS A CA 1
ATOM 1905 C C . LYS A 1 246 ? -7.264 15.270 5.332 1.00 84.25 246 LYS A C 1
ATOM 1907 O O . LYS A 1 246 ? -6.087 14.944 5.492 1.00 84.25 246 LYS A O 1
ATOM 1912 N N . ASP A 1 247 ? -7.898 16.123 6.132 1.00 86.69 247 ASP A N 1
ATOM 1913 C CA . ASP A 1 247 ? -7.234 16.835 7.230 1.00 86.69 247 ASP A CA 1
ATOM 1914 C C . ASP A 1 247 ? -6.888 15.878 8.369 1.00 86.69 247 ASP A C 1
ATOM 1916 O O . ASP A 1 247 ? -5.782 15.933 8.909 1.00 86.69 247 ASP A O 1
ATOM 1920 N N . ASN A 1 248 ? -7.777 14.920 8.643 1.00 90.12 248 ASN A N 1
ATOM 1921 C CA . ASN A 1 248 ? -7.535 13.849 9.602 1.00 90.12 248 ASN A CA 1
ATOM 1922 C C . ASN A 1 248 ? -6.359 12.953 9.193 1.00 90.12 248 ASN A C 1
ATOM 1924 O O . ASN A 1 248 ? -5.439 12.748 9.986 1.00 90.12 248 ASN A O 1
ATOM 1928 N N . LEU A 1 249 ? -6.332 12.471 7.945 1.00 91.38 249 LEU A N 1
ATOM 1929 C CA . LEU A 1 249 ? -5.236 11.629 7.449 1.00 91.38 249 LEU A CA 1
ATOM 1930 C C . LEU A 1 249 ? -3.900 12.381 7.421 1.00 91.38 249 LEU A C 1
ATOM 1932 O O . LEU A 1 249 ? -2.860 11.824 7.777 1.00 91.38 249 LEU A O 1
ATOM 1936 N N . TYR A 1 250 ? -3.918 13.667 7.058 1.00 89.94 250 TYR A N 1
ATOM 1937 C CA . TYR A 1 250 ? -2.724 14.505 7.117 1.00 89.94 250 TYR A CA 1
ATOM 1938 C C . TYR A 1 250 ? -2.231 14.712 8.552 1.00 89.94 250 TYR A C 1
ATOM 1940 O O . TYR A 1 250 ? -1.035 14.574 8.827 1.00 89.94 250 TYR A O 1
ATOM 1948 N N . GLY A 1 251 ? -3.145 15.018 9.475 1.00 90.81 251 GLY A N 1
ATOM 1949 C CA . GLY A 1 251 ? -2.848 15.153 10.895 1.00 90.81 251 GLY A CA 1
ATOM 1950 C C . GLY A 1 251 ? -2.225 13.879 11.459 1.00 90.81 251 GLY A C 1
ATOM 1951 O O . GLY A 1 251 ? -1.174 13.948 12.100 1.00 90.81 251 GLY A O 1
ATOM 1952 N N . LEU A 1 252 ? -2.818 12.726 11.142 1.00 92.75 252 LEU A N 1
ATOM 1953 C CA . LEU A 1 252 ? -2.323 11.404 11.514 1.00 92.75 252 LEU A CA 1
ATOM 1954 C C . LEU A 1 252 ? -0.905 11.160 10.984 1.00 92.75 252 LEU A C 1
ATOM 1956 O O . LEU A 1 252 ? 0.002 10.877 11.768 1.00 92.75 252 LEU A O 1
ATOM 1960 N N . ALA A 1 253 ? -0.686 11.358 9.682 1.00 91.94 253 ALA A N 1
ATOM 1961 C CA . ALA A 1 253 ? 0.614 11.182 9.036 1.00 91.94 253 ALA A CA 1
ATOM 1962 C C . ALA A 1 253 ? 1.705 12.047 9.674 1.00 91.94 253 ALA A C 1
ATOM 1964 O O . ALA A 1 253 ? 2.779 11.564 10.041 1.00 91.94 253 ALA A O 1
ATOM 1965 N N . ARG A 1 254 ? 1.412 13.339 9.847 1.00 90.88 254 ARG A N 1
ATOM 1966 C CA . ARG A 1 254 ? 2.344 14.307 10.426 1.00 90.88 254 ARG A CA 1
ATOM 1967 C C . ARG A 1 254 ? 2.664 13.981 11.882 1.00 90.88 254 ARG A C 1
ATOM 1969 O O . ARG A 1 254 ? 3.807 14.145 12.304 1.00 90.88 254 ARG A O 1
ATOM 1976 N N . ASN A 1 255 ? 1.668 13.569 12.664 1.00 90.44 255 ASN A N 1
ATOM 1977 C CA . ASN A 1 255 ? 1.856 13.231 14.072 1.00 90.44 255 ASN A CA 1
ATOM 1978 C C . ASN A 1 255 ? 2.669 11.945 14.229 1.00 90.44 255 ASN A C 1
ATOM 1980 O O . ASN A 1 255 ? 3.602 11.936 15.030 1.00 90.44 255 ASN A O 1
ATOM 1984 N N . TYR A 1 256 ? 2.377 10.918 13.426 1.00 91.38 256 TYR A N 1
ATOM 1985 C CA . TYR A 1 256 ? 3.139 9.672 13.405 1.00 91.38 256 TYR A CA 1
ATOM 1986 C C . TYR A 1 256 ? 4.609 9.934 13.057 1.00 91.38 256 TYR A C 1
ATOM 1988 O O . TYR A 1 256 ? 5.496 9.663 13.864 1.00 91.38 256 TYR A O 1
ATOM 1996 N N . CYS A 1 257 ? 4.882 10.582 11.921 1.00 90.25 257 CYS A N 1
ATOM 1997 C CA . CYS A 1 257 ? 6.261 10.806 11.483 1.00 90.25 257 CYS A CA 1
ATOM 1998 C C . CYS A 1 257 ? 7.057 11.760 12.370 1.00 90.25 257 CYS A C 1
ATOM 2000 O O . CYS A 1 257 ? 8.279 11.661 12.440 1.00 90.25 257 CYS A O 1
ATOM 2002 N N . ARG A 1 258 ? 6.392 12.653 13.107 1.00 89.19 258 ARG A N 1
ATOM 2003 C CA . ARG A 1 258 ? 7.054 13.462 14.138 1.00 89.19 258 ARG A CA 1
ATOM 2004 C C . ARG A 1 258 ? 7.519 12.620 15.326 1.00 89.19 258 ARG A C 1
ATOM 2006 O O . ARG A 1 258 ? 8.529 12.955 15.937 1.00 89.19 258 ARG A O 1
ATOM 2013 N N . GLN A 1 259 ? 6.774 11.572 15.672 1.00 87.88 259 GLN A N 1
ATOM 2014 C CA . GLN A 1 259 ? 7.093 10.685 16.791 1.00 87.88 259 GLN A CA 1
ATOM 2015 C C . GLN A 1 259 ? 8.154 9.645 16.410 1.00 87.88 259 GLN A C 1
ATOM 2017 O O . GLN A 1 259 ? 9.004 9.333 17.238 1.00 87.88 259 GLN A O 1
ATOM 2022 N N . THR A 1 260 ? 8.142 9.159 15.165 1.00 84.94 260 THR A N 1
ATOM 2023 C CA . THR A 1 260 ? 8.986 8.037 14.712 1.00 84.94 260 THR A CA 1
ATOM 2024 C C . THR A 1 260 ? 10.104 8.424 13.735 1.00 84.94 260 THR A C 1
ATOM 2026 O O . THR A 1 260 ? 10.810 7.551 13.239 1.00 84.94 260 THR A O 1
ATOM 2029 N N . GLY A 1 261 ? 10.234 9.704 13.376 1.00 77.56 261 GLY A N 1
ATOM 2030 C CA . GLY A 1 261 ? 11.146 10.162 12.326 1.00 77.56 261 GLY A CA 1
ATOM 2031 C C . GLY A 1 261 ? 12.642 10.066 12.679 1.00 77.56 261 GLY A C 1
ATOM 2032 O O . GLY A 1 261 ? 13.011 10.103 13.858 1.00 77.56 261 GLY A O 1
ATOM 2033 N N . PRO A 1 262 ? 13.520 9.990 11.657 1.00 61.94 262 PRO A N 1
ATOM 2034 C CA . PRO A 1 262 ? 14.967 9.898 11.837 1.00 61.94 262 PRO A CA 1
ATOM 2035 C C . PRO A 1 262 ? 15.494 11.134 12.579 1.00 61.94 262 PRO A C 1
ATOM 2037 O O . PRO A 1 262 ? 15.243 12.268 12.178 1.00 61.94 262 PRO A O 1
ATOM 2040 N N . GLY A 1 263 ? 16.193 10.907 13.692 1.00 67.56 263 GLY A N 1
ATOM 2041 C CA . GLY A 1 263 ? 16.728 11.960 14.564 1.00 67.56 263 GLY A CA 1
ATOM 2042 C C . GLY A 1 263 ? 16.067 12.041 15.941 1.00 67.56 263 GLY A C 1
ATOM 2043 O O . GLY A 1 263 ? 16.627 12.660 16.843 1.00 67.56 263 GLY A O 1
ATOM 2044 N N . ARG A 1 264 ? 14.931 11.365 16.161 1.00 57.78 264 ARG A N 1
ATOM 2045 C CA . ARG A 1 264 ? 14.438 11.098 17.517 1.00 57.78 264 ARG A CA 1
ATOM 2046 C C . ARG A 1 264 ? 14.798 9.671 17.905 1.00 57.78 264 ARG A C 1
ATOM 2048 O O . ARG A 1 264 ? 14.373 8.726 17.250 1.00 57.78 264 ARG A O 1
ATOM 2055 N N . ARG A 1 265 ? 15.551 9.513 19.000 1.00 47.53 265 ARG A N 1
ATOM 2056 C CA . ARG A 1 265 ? 15.608 8.251 19.754 1.00 47.53 265 ARG A CA 1
ATOM 2057 C C . ARG A 1 265 ? 14.232 8.034 20.394 1.00 47.53 265 ARG A C 1
ATOM 2059 O O . ARG A 1 265 ? 14.045 8.281 21.579 1.00 47.53 265 ARG A O 1
ATOM 2066 N N . GLY A 1 266 ? 13.232 7.713 19.577 1.00 44.81 266 GLY A N 1
ATOM 2067 C CA . GLY A 1 266 ? 11.975 7.169 20.072 1.00 44.81 266 GLY A CA 1
ATOM 2068 C C . GLY A 1 266 ? 12.230 5.779 20.661 1.00 44.81 266 GLY A C 1
ATOM 2069 O O . GLY A 1 266 ? 13.239 5.158 20.307 1.00 44.81 266 GLY A O 1
ATOM 2070 N N . PRO A 1 267 ? 11.357 5.286 21.558 1.00 40.31 267 PRO A N 1
ATOM 2071 C CA . PRO A 1 267 ? 11.427 3.897 21.996 1.00 40.31 267 PRO A CA 1
ATOM 2072 C C . PRO A 1 267 ? 11.448 3.023 20.742 1.00 40.31 267 PRO A C 1
ATOM 2074 O O . PRO A 1 267 ? 10.680 3.279 19.811 1.00 40.31 267 PRO A O 1
ATOM 2077 N N . ALA A 1 268 ? 12.403 2.091 20.688 1.00 38.31 268 ALA A N 1
ATOM 2078 C CA . ALA A 1 268 ? 12.655 1.237 19.536 1.00 38.31 268 ALA A CA 1
ATOM 2079 C C . ALA A 1 268 ? 11.329 0.796 18.912 1.00 38.31 268 ALA A C 1
ATOM 2081 O O . ALA A 1 268 ? 10.438 0.335 19.629 1.00 38.31 268 ALA A O 1
ATOM 2082 N N . ALA A 1 269 ? 11.189 0.971 17.595 1.00 41.56 269 ALA A N 1
ATOM 2083 C CA . ALA A 1 269 ? 10.109 0.344 16.856 1.00 41.56 269 ALA A CA 1
ATOM 2084 C C . ALA A 1 269 ? 10.114 -1.134 17.254 1.00 41.56 269 ALA A C 1
ATOM 2086 O O . ALA A 1 269 ? 11.062 -1.855 16.936 1.00 41.56 269 ALA A O 1
ATOM 2087 N N . GLY A 1 270 ? 9.111 -1.542 18.037 1.00 37.56 270 GLY A N 1
ATOM 2088 C CA . GLY A 1 270 ? 8.952 -2.931 18.426 1.00 37.56 270 GLY A CA 1
ATOM 2089 C C . GLY A 1 270 ? 8.991 -3.789 17.161 1.00 37.56 270 GLY A C 1
ATOM 2090 O O . GLY A 1 270 ? 8.529 -3.329 16.106 1.00 37.56 270 GLY A O 1
ATOM 2091 N N . PRO A 1 271 ? 9.580 -4.994 17.236 1.00 33.78 271 PRO A N 1
ATOM 2092 C CA . PRO A 1 271 ? 9.716 -5.872 16.082 1.00 33.78 271 PRO A CA 1
ATOM 2093 C C . PRO A 1 271 ? 8.341 -6.022 15.443 1.00 33.78 271 PRO A C 1
ATOM 2095 O O . PRO A 1 271 ? 7.349 -6.084 16.168 1.00 33.78 271 PRO A O 1
ATOM 2098 N N . GLY A 1 272 ? 8.273 -6.022 14.108 1.00 44.56 272 GLY A N 1
ATOM 2099 C CA . GLY A 1 272 ? 7.018 -6.147 13.370 1.00 44.56 272 GLY A CA 1
ATOM 2100 C C . GLY A 1 272 ? 6.101 -7.167 14.042 1.00 44.56 272 GLY A C 1
ATOM 2101 O O . GLY A 1 272 ? 6.387 -8.361 14.022 1.00 44.56 272 GLY A O 1
ATOM 2102 N N . LEU A 1 273 ? 5.043 -6.671 14.693 1.00 43.81 273 LEU A N 1
ATOM 2103 C CA . LEU A 1 273 ? 4.168 -7.464 15.551 1.00 43.81 273 LEU A CA 1
ATOM 2104 C C . LEU A 1 273 ? 3.249 -8.318 14.667 1.00 43.81 273 LEU A C 1
ATOM 2106 O O . LEU A 1 273 ? 2.075 -8.026 14.428 1.00 43.81 273 LEU A O 1
ATOM 2110 N N . GLY A 1 274 ? 3.820 -9.392 14.129 1.00 36.44 274 GLY A N 1
ATOM 2111 C CA . GLY A 1 274 ? 3.101 -10.611 13.799 1.00 36.44 274 GLY A CA 1
ATOM 2112 C C . GLY A 1 274 ? 2.729 -11.319 15.096 1.00 36.44 274 GLY A C 1
ATOM 2113 O O . GLY A 1 274 ? 3.364 -12.296 15.462 1.00 36.44 274 GLY A O 1
ATOM 2114 N N . GLY A 1 275 ? 1.732 -10.799 15.813 1.00 34.22 275 GLY A N 1
ATOM 2115 C CA . GLY A 1 275 ? 1.052 -11.594 16.829 1.00 34.22 275 GLY A CA 1
ATOM 2116 C C . GLY A 1 275 ? 0.277 -12.725 16.137 1.00 34.22 275 GLY A C 1
ATOM 2117 O O . GLY A 1 275 ? -0.361 -12.450 15.113 1.00 34.22 275 GLY A O 1
ATOM 2118 N N . PRO A 1 276 ? 0.342 -13.971 16.636 1.00 36.03 276 PRO A N 1
ATOM 2119 C CA . PRO A 1 276 ? -0.487 -15.058 16.131 1.00 36.03 276 PRO A CA 1
ATOM 2120 C C . PRO A 1 276 ? -1.960 -14.694 16.341 1.00 36.03 276 PRO A C 1
ATOM 2122 O O . PRO A 1 276 ? -2.346 -14.209 17.405 1.00 36.03 276 PRO A O 1
ATOM 2125 N N . GLY A 1 277 ? -2.780 -14.876 15.306 1.00 37.50 277 GLY A N 1
ATOM 2126 C CA . GLY A 1 277 ? -4.228 -14.760 15.453 1.00 37.50 277 GLY A CA 1
ATOM 2127 C C . GLY A 1 277 ? -4.743 -15.818 16.439 1.00 37.50 277 GLY A C 1
ATOM 2128 O O . GLY A 1 277 ? -4.165 -16.905 16.500 1.00 37.50 277 GLY A O 1
ATOM 2129 N N . PRO A 1 278 ? -5.802 -15.532 17.213 1.00 44.09 278 PRO A N 1
ATOM 2130 C CA . PRO A 1 278 ? -6.427 -16.542 18.055 1.00 44.09 278 PRO A CA 1
ATOM 2131 C C . PRO A 1 278 ? -7.016 -17.643 17.162 1.00 44.09 278 PRO A C 1
ATOM 2133 O O . PRO A 1 278 ? -7.852 -17.375 16.298 1.00 44.09 278 PRO A O 1
ATOM 2136 N N . GLY A 1 279 ? -6.534 -18.874 17.344 1.00 41.81 279 GLY A N 1
ATOM 2137 C CA . GLY A 1 279 ? -7.157 -20.063 16.772 1.00 41.81 279 GLY A CA 1
ATOM 2138 C C . GLY A 1 279 ? -8.548 -20.295 17.378 1.00 41.81 279 GLY A C 1
ATOM 2139 O O . GLY A 1 279 ? -8.820 -19.816 18.482 1.00 41.81 279 GLY A O 1
ATOM 2140 N N . PRO A 1 280 ? -9.449 -20.997 16.671 1.00 42.75 280 PRO A N 1
ATOM 2141 C CA . PRO A 1 280 ? -10.776 -21.299 17.188 1.00 42.75 280 PRO A CA 1
ATOM 2142 C C . PRO A 1 280 ? -10.668 -22.213 18.416 1.00 42.75 280 PRO A C 1
ATOM 2144 O O . PRO A 1 280 ? -9.891 -23.167 18.431 1.00 42.75 280 PRO A O 1
ATOM 2147 N N . ALA A 1 281 ? -11.445 -21.893 19.449 1.00 35.97 281 ALA A N 1
ATOM 2148 C CA . ALA A 1 281 ? -11.523 -22.646 20.692 1.00 35.97 281 ALA A CA 1
ATOM 2149 C C . ALA A 1 281 ? -11.985 -24.091 20.432 1.00 35.97 281 ALA A C 1
ATOM 2151 O O . ALA A 1 281 ? -13.073 -24.316 19.902 1.00 35.97 281 ALA A O 1
ATOM 2152 N N . ALA A 1 282 ? -11.157 -25.062 20.824 1.00 39.44 282 ALA A N 1
ATOM 2153 C CA . ALA A 1 282 ? -11.544 -26.462 20.931 1.00 39.44 282 ALA A CA 1
ATOM 2154 C C . ALA A 1 282 ? -12.258 -26.679 22.275 1.00 39.44 282 ALA A C 1
ATOM 2156 O O . ALA A 1 282 ? -11.723 -26.333 23.330 1.00 39.44 282 ALA A O 1
ATOM 2157 N N . GLY A 1 283 ? -13.479 -27.215 22.220 1.00 39.75 283 GLY A N 1
ATOM 2158 C CA . GLY A 1 283 ? -14.234 -27.661 23.391 1.00 39.75 283 GLY A CA 1
ATOM 2159 C C . GLY A 1 283 ? -13.657 -28.944 24.011 1.00 39.75 283 GLY A C 1
ATOM 2160 O O . GLY A 1 283 ? -12.799 -29.588 23.403 1.00 39.75 283 GLY A O 1
ATOM 2161 N N . PRO A 1 284 ? -14.097 -29.316 25.225 1.00 49.12 284 PRO A N 1
ATOM 2162 C CA . PRO A 1 284 ? -13.443 -30.346 26.016 1.00 49.12 284 PRO A CA 1
ATOM 2163 C C . PRO A 1 284 ? -14.005 -31.751 25.764 1.00 49.12 284 PRO A C 1
ATOM 2165 O O . PRO A 1 284 ? -15.212 -31.932 25.648 1.00 49.12 284 PRO A O 1
ATOM 2168 N N . GLY A 1 285 ? -13.097 -32.731 25.827 1.00 34.84 285 GLY A N 1
ATOM 2169 C CA . GLY A 1 285 ? -13.341 -34.054 26.404 1.00 34.84 285 GLY A CA 1
ATOM 2170 C C . GLY A 1 285 ? -14.026 -35.092 25.515 1.00 34.84 285 GLY A C 1
ATOM 2171 O O . GLY A 1 285 ? -15.202 -34.975 25.199 1.00 34.84 285 GLY A O 1
ATOM 2172 N N . LEU A 1 286 ? -13.323 -36.194 25.246 1.00 33.72 286 LEU A N 1
ATOM 2173 C CA . LEU A 1 286 ? -13.577 -37.447 25.966 1.00 33.72 286 LEU A CA 1
ATOM 2174 C C . LEU A 1 286 ? -12.526 -38.506 25.612 1.00 33.72 286 LEU A C 1
ATOM 2176 O O . LEU A 1 286 ? -12.218 -38.754 24.448 1.00 33.72 286 LEU A O 1
ATOM 2180 N N . ASP A 1 287 ? -11.998 -39.106 26.676 1.00 38.09 287 ASP A N 1
ATOM 2181 C CA . ASP A 1 287 ? -11.334 -40.401 26.720 1.00 38.09 287 ASP A CA 1
ATOM 2182 C C . ASP A 1 287 ? -12.054 -41.456 25.875 1.00 38.09 287 ASP A C 1
ATOM 2184 O O . ASP A 1 287 ? -13.262 -41.651 26.032 1.00 38.09 287 ASP A O 1
ATOM 2188 N N . GLN A 1 288 ? -11.287 -42.209 25.080 1.00 32.16 288 GLN A N 1
ATOM 2189 C CA . GLN A 1 288 ? -11.279 -43.673 25.165 1.00 32.16 288 GLN A CA 1
ATOM 2190 C C . GLN A 1 288 ? -10.178 -44.293 24.293 1.00 32.16 288 GLN A C 1
ATOM 2192 O O . GLN A 1 288 ? -10.177 -44.220 23.067 1.00 32.16 288 GLN A O 1
ATOM 2197 N N . ARG A 1 289 ? -9.244 -44.942 24.988 1.00 35.84 289 ARG A N 1
ATOM 2198 C CA . ARG A 1 289 ? -8.341 -45.991 24.501 1.00 35.84 289 ARG A CA 1
ATOM 2199 C C . ARG A 1 289 ? -9.127 -47.314 24.510 1.00 35.84 289 ARG A C 1
ATOM 2201 O O . ARG A 1 289 ? -9.914 -47.511 25.436 1.00 35.84 289 ARG A O 1
ATOM 2208 N N . PRO A 1 290 ? -8.940 -48.210 23.530 1.00 41.72 290 PRO A N 1
ATOM 2209 C CA . PRO A 1 290 ? -8.246 -49.471 23.848 1.00 41.72 290 PRO A CA 1
ATOM 2210 C C . PRO A 1 290 ? -7.347 -49.951 22.683 1.00 41.72 290 PRO A C 1
ATOM 2212 O O . PRO A 1 290 ? -7.628 -49.704 21.518 1.00 41.72 290 PRO A O 1
ATOM 2215 N N . GLU A 1 291 ? -6.108 -50.351 22.969 1.00 32.09 291 GLU A N 1
ATOM 2216 C CA . GLU A 1 291 ? -5.619 -51.742 23.105 1.00 32.09 291 GLU A CA 1
ATOM 2217 C C . GLU A 1 291 ? -5.201 -52.384 21.769 1.00 32.09 291 GLU A C 1
ATOM 2219 O O . GLU A 1 291 ? -5.873 -52.313 20.746 1.00 32.09 291 GLU A O 1
ATOM 2224 N N . HIS A 1 292 ? -4.012 -52.978 21.822 1.00 33.69 292 HIS A N 1
ATOM 2225 C CA . HIS A 1 292 ? -3.276 -53.648 20.758 1.00 33.69 292 HIS A CA 1
ATOM 2226 C C . HIS A 1 292 ? -3.972 -54.914 20.245 1.00 33.69 292 HIS A C 1
ATOM 2228 O O . HIS A 1 292 ? -4.362 -55.746 21.055 1.00 33.69 292 HIS A O 1
ATOM 2234 N N . VAL A 1 293 ? -3.896 -55.166 18.932 1.00 29.81 293 VAL A N 1
ATOM 2235 C CA . VAL A 1 293 ? -3.652 -56.519 18.397 1.00 29.81 293 VAL A CA 1
ATOM 2236 C C . VAL A 1 293 ? -2.731 -56.418 17.176 1.00 29.81 293 VAL A C 1
ATOM 2238 O O . VAL A 1 293 ? -3.096 -55.858 16.145 1.00 29.81 293 VAL A O 1
ATOM 2241 N N . SER A 1 294 ? -1.525 -56.969 17.310 1.00 34.81 294 SER A N 1
ATOM 2242 C CA . SER A 1 294 ? -0.602 -57.263 16.211 1.00 34.81 294 SER A CA 1
ATOM 2243 C C . SER A 1 294 ? -0.864 -58.674 15.697 1.00 34.81 294 SER A C 1
ATOM 2245 O O . SER A 1 294 ? -0.702 -59.603 16.479 1.00 34.81 294 SER A O 1
ATOM 2247 N N . LEU A 1 295 ? -1.150 -58.849 14.403 1.00 30.42 295 LEU A N 1
ATOM 2248 C CA . LEU A 1 295 ? -0.887 -60.086 13.652 1.00 30.42 295 LEU A CA 1
ATOM 2249 C C . LEU A 1 295 ? -0.608 -59.742 12.169 1.00 30.42 295 LEU A C 1
ATOM 2251 O O . LEU A 1 295 ? -1.475 -59.250 11.456 1.00 30.42 295 LEU A O 1
ATOM 2255 N N . LEU A 1 296 ? 0.627 -59.995 11.731 1.00 32.56 296 LEU A N 1
ATOM 2256 C CA . LEU A 1 296 ? 1.052 -60.257 10.341 1.00 32.56 296 LEU A CA 1
ATOM 2257 C C . LEU A 1 296 ? 1.145 -61.795 10.163 1.00 32.56 296 LEU A C 1
ATOM 2259 O O . LEU A 1 296 ? 1.109 -62.486 11.185 1.00 32.56 296 LEU A O 1
ATOM 2263 N N . PRO A 1 297 ? 1.478 -62.363 8.981 1.00 47.53 297 PRO A N 1
ATOM 2264 C CA . PRO A 1 297 ? 1.342 -61.915 7.581 1.00 47.53 297 PRO A CA 1
ATOM 2265 C C . PRO A 1 297 ? 0.695 -63.006 6.680 1.00 47.53 297 PRO A C 1
ATOM 2267 O O . PRO A 1 297 ? 0.521 -64.146 7.104 1.00 47.53 297 PRO A O 1
ATOM 2270 N N . GLY A 1 298 ? 0.439 -62.720 5.395 1.00 28.64 298 GLY A N 1
ATOM 2271 C CA . GLY A 1 298 ? 0.260 -63.809 4.424 1.00 28.64 298 GLY A CA 1
ATOM 2272 C C . GLY A 1 298 ? -0.258 -63.451 3.028 1.00 28.64 298 GLY A C 1
ATOM 2273 O O . GLY A 1 298 ? -1.419 -63.104 2.883 1.00 28.64 298 GLY A O 1
ATOM 2274 N N . LEU A 1 299 ? 0.615 -63.703 2.044 1.00 31.69 299 LEU A N 1
ATOM 2275 C CA . LEU A 1 299 ? 0.367 -64.383 0.760 1.00 31.69 299 LEU A CA 1
ATOM 2276 C C . LEU A 1 299 ? -0.385 -63.708 -0.413 1.00 31.69 299 LEU A C 1
ATOM 2278 O O . LEU A 1 299 ? -1.563 -63.401 -0.310 1.00 31.69 299 LEU A O 1
ATOM 2282 N N . PHE A 1 300 ? 0.317 -63.759 -1.566 1.00 30.30 300 PHE A N 1
ATOM 2283 C CA . PHE A 1 300 ? -0.159 -64.093 -2.929 1.00 30.30 300 PHE A CA 1
ATOM 2284 C C . PHE A 1 300 ? -1.107 -63.085 -3.622 1.00 30.30 300 PHE A C 1
ATOM 2286 O O . PHE A 1 300 ? -2.008 -62.544 -3.008 1.00 30.30 300 PHE A O 1
ATOM 2293 N N . GLU A 1 301 ? -1.028 -62.774 -4.915 1.00 32.84 301 GLU A N 1
ATOM 2294 C CA . GLU A 1 301 ? -0.232 -63.250 -6.049 1.00 32.84 301 GLU A CA 1
ATOM 2295 C C . GLU A 1 301 ? -0.362 -62.183 -7.160 1.00 32.84 301 GLU A C 1
ATOM 2297 O O . GLU A 1 301 ? -1.405 -61.542 -7.296 1.00 32.84 301 GLU A O 1
ATOM 2302 N N . ASP A 1 302 ? 0.699 -61.998 -7.939 1.00 41.94 302 ASP A N 1
ATOM 2303 C CA . ASP A 1 302 ? 0.754 -61.218 -9.180 1.00 41.94 302 ASP A CA 1
ATOM 2304 C C . ASP A 1 302 ? 0.675 -62.220 -10.341 1.00 41.94 302 ASP A C 1
ATOM 2306 O O . ASP A 1 302 ? 1.377 -63.237 -10.296 1.00 41.94 302 ASP A O 1
ATOM 2310 N N . PRO A 1 303 ? -0.146 -61.976 -11.375 1.00 48.72 303 PRO A N 1
ATOM 2311 C CA . PRO A 1 303 ? 0.312 -62.402 -12.689 1.00 48.72 303 PRO A CA 1
ATOM 2312 C C . PRO A 1 303 ? -0.038 -61.407 -13.798 1.00 48.72 303 PRO A C 1
ATOM 2314 O O . PRO A 1 303 ? -1.190 -61.002 -13.962 1.00 48.72 303 PRO A O 1
ATOM 2317 N N . GLY A 1 304 ? 0.922 -61.156 -14.691 1.00 35.38 304 GLY A N 1
ATOM 2318 C CA . GLY A 1 304 ? 0.554 -60.772 -16.056 1.00 35.38 304 GLY A CA 1
ATOM 2319 C C . GLY A 1 304 ? 1.608 -60.109 -16.925 1.00 35.38 304 GLY A C 1
ATOM 2320 O O . GLY A 1 304 ? 1.337 -59.085 -17.539 1.00 35.38 304 GLY A O 1
ATOM 2321 N N . ARG A 1 305 ? 2.796 -60.705 -17.024 1.00 41.25 305 ARG A N 1
ATOM 2322 C CA . ARG A 1 305 ? 3.816 -60.383 -18.032 1.00 41.25 305 ARG A CA 1
ATOM 2323 C C . ARG A 1 305 ? 3.383 -60.895 -19.414 1.00 41.25 305 ARG A C 1
ATOM 2325 O O . ARG A 1 305 ? 3.037 -62.064 -19.540 1.00 41.25 305 ARG A O 1
ATOM 2332 N N . GLY A 1 306 ? 3.509 -60.069 -20.453 1.00 33.69 306 GLY A N 1
ATOM 2333 C CA . GLY A 1 306 ? 3.401 -60.482 -21.858 1.00 33.69 306 GLY A CA 1
ATOM 2334 C C . GLY A 1 306 ? 4.145 -59.507 -22.788 1.00 33.69 306 GLY A C 1
ATOM 2335 O O . GLY A 1 306 ? 3.818 -58.323 -22.751 1.00 33.69 306 GLY A O 1
ATOM 2336 N N . PRO A 1 307 ? 5.161 -59.949 -23.561 1.00 53.41 307 PRO A N 1
ATOM 2337 C CA . PRO A 1 307 ? 6.049 -59.086 -24.345 1.00 53.41 307 PRO A CA 1
ATOM 2338 C C . PRO A 1 307 ? 5.663 -59.013 -25.834 1.00 53.41 307 PRO A C 1
ATOM 2340 O O . PRO A 1 307 ? 4.965 -59.883 -26.346 1.00 53.41 307 PRO A O 1
ATOM 2343 N N . GLY A 1 308 ? 6.190 -58.008 -26.540 1.00 37.47 308 GLY A N 1
ATOM 2344 C CA . GLY A 1 308 ? 6.126 -57.929 -28.000 1.00 37.47 308 GLY A CA 1
ATOM 2345 C C . GLY A 1 308 ? 6.920 -56.754 -28.572 1.00 37.47 308 GLY A C 1
ATOM 2346 O O . GLY A 1 308 ? 6.381 -55.666 -28.746 1.00 37.47 308 GLY A O 1
ATOM 2347 N N . GLU A 1 309 ? 8.202 -56.992 -28.867 1.00 40.06 309 GLU A N 1
ATOM 2348 C CA . GLU A 1 309 ? 8.912 -56.367 -29.998 1.00 40.06 309 GLU A CA 1
ATOM 2349 C C . GLU A 1 309 ? 8.122 -56.716 -31.287 1.00 40.06 309 GLU A C 1
ATOM 2351 O O . GLU A 1 309 ? 7.470 -57.753 -31.345 1.00 40.06 309 GLU A O 1
ATOM 2356 N N . THR A 1 310 ? 8.077 -55.960 -32.384 1.00 39.56 310 THR A N 1
ATOM 2357 C CA . THR A 1 310 ? 9.181 -55.427 -33.189 1.00 39.56 310 THR A CA 1
ATOM 2358 C C . THR A 1 310 ? 8.574 -54.567 -34.322 1.00 39.56 310 THR A C 1
ATOM 2360 O O . THR A 1 310 ? 7.388 -54.672 -34.618 1.00 39.56 310 THR A O 1
ATOM 2363 N N . GLU A 1 311 ? 9.438 -53.809 -34.998 1.00 34.41 311 GLU A N 1
ATOM 2364 C CA . GLU A 1 311 ? 9.332 -53.291 -36.375 1.00 34.41 311 GLU A CA 1
ATOM 2365 C C . GLU A 1 311 ? 8.884 -51.838 -36.639 1.00 34.41 311 GLU A C 1
ATOM 2367 O O . GLU A 1 311 ? 7.824 -51.333 -36.281 1.00 34.41 311 GLU A O 1
ATOM 2372 N N . ARG A 1 312 ? 9.792 -51.189 -37.367 1.00 38.91 312 ARG A N 1
ATOM 2373 C CA . ARG A 1 312 ? 9.809 -49.885 -38.030 1.00 38.91 312 ARG A CA 1
ATOM 2374 C C . ARG A 1 312 ? 10.492 -50.179 -39.385 1.00 38.91 312 ARG A C 1
ATOM 2376 O O . ARG A 1 312 ? 11.338 -51.072 -39.405 1.00 38.91 312 ARG A O 1
ATOM 2383 N N . PRO A 1 313 ? 10.449 -49.283 -40.381 1.00 59.97 313 PRO A N 1
ATOM 2384 C CA . PRO A 1 313 ? 9.354 -48.770 -41.213 1.00 59.97 313 PRO A CA 1
ATOM 2385 C C . PRO A 1 313 ? 9.514 -49.277 -42.682 1.00 59.97 313 PRO A C 1
ATOM 2387 O O . PRO A 1 313 ? 10.291 -50.204 -42.905 1.00 59.97 313 PRO A O 1
ATOM 2390 N N . PRO A 1 314 ? 8.843 -48.697 -43.706 1.00 55.91 314 PRO A N 1
ATOM 2391 C CA . PRO A 1 314 ? 9.533 -47.619 -44.431 1.00 55.91 314 PRO A CA 1
ATOM 2392 C C . PRO A 1 314 ? 8.646 -46.516 -45.055 1.00 55.91 314 PRO A C 1
ATOM 2394 O O . PRO A 1 314 ? 7.422 -46.591 -45.128 1.00 55.91 314 PRO A O 1
ATOM 2397 N N . ASP A 1 315 ? 9.368 -45.484 -45.489 1.00 44.62 315 ASP A N 1
ATOM 2398 C CA . ASP A 1 315 ? 9.059 -44.307 -46.306 1.00 44.62 315 ASP A CA 1
ATOM 2399 C C . ASP A 1 315 ? 7.822 -44.312 -47.221 1.00 44.62 315 ASP A C 1
ATOM 2401 O O . ASP A 1 315 ? 7.635 -45.191 -48.064 1.00 44.62 315 ASP A O 1
ATOM 2405 N N . ARG A 1 316 ? 7.090 -43.184 -47.203 1.00 36.31 316 ARG A N 1
ATOM 2406 C CA . ARG A 1 316 ? 6.500 -42.602 -48.422 1.00 36.31 316 ARG A CA 1
ATOM 2407 C C . ARG A 1 316 ? 6.110 -41.128 -48.245 1.00 36.31 316 ARG A C 1
ATOM 2409 O O . ARG A 1 316 ? 5.207 -40.788 -47.490 1.00 36.31 316 ARG A O 1
ATOM 2416 N N . ALA A 1 317 ? 6.746 -40.275 -49.036 1.00 43.38 317 ALA A N 1
ATOM 2417 C CA . ALA A 1 317 ? 6.220 -39.010 -49.556 1.00 43.38 317 ALA A CA 1
ATOM 2418 C C . ALA A 1 317 ? 6.497 -39.010 -51.081 1.00 43.38 317 ALA A C 1
ATOM 2420 O O . ALA A 1 317 ? 7.283 -39.856 -51.519 1.00 43.38 317 ALA A O 1
ATOM 2421 N N . PRO A 1 318 ? 5.968 -38.091 -51.916 1.00 52.75 318 PRO A N 1
ATOM 2422 C CA . PRO A 1 318 ? 4.941 -37.070 -51.697 1.00 52.75 318 PRO A CA 1
ATOM 2423 C C . PRO A 1 318 ? 3.766 -37.184 -52.703 1.00 52.75 318 PRO A C 1
ATOM 2425 O O . PRO A 1 318 ? 3.869 -37.833 -53.741 1.00 52.75 318 PRO A O 1
ATOM 2428 N N . GLY A 1 319 ? 2.649 -36.507 -52.429 1.00 38.22 319 GLY A N 1
ATOM 2429 C CA . GLY A 1 319 ? 1.525 -36.392 -53.362 1.00 38.22 319 GLY A CA 1
ATOM 2430 C C . GLY A 1 319 ? 0.951 -34.982 -53.351 1.00 38.22 319 GLY A C 1
ATOM 2431 O O . GLY A 1 319 ? 0.282 -34.592 -52.400 1.00 38.22 319 GLY A O 1
ATOM 2432 N N . ALA A 1 320 ? 1.249 -34.223 -54.402 1.00 41.22 320 ALA A N 1
ATOM 2433 C CA . ALA A 1 320 ? 0.629 -32.944 -54.705 1.00 41.22 320 ALA A CA 1
ATOM 2434 C C . ALA A 1 320 ? -0.842 -33.140 -55.104 1.00 41.22 320 ALA A C 1
ATOM 2436 O O . ALA A 1 320 ? -1.146 -33.998 -55.929 1.00 41.22 320 ALA A O 1
ATOM 2437 N N . ALA A 1 321 ? -1.732 -32.295 -54.587 1.00 43.78 321 ALA A N 1
ATOM 2438 C CA . ALA A 1 321 ? -3.021 -32.022 -55.209 1.00 43.78 321 ALA A CA 1
ATOM 2439 C C . ALA A 1 321 ? -3.440 -30.587 -54.873 1.00 43.78 321 ALA A C 1
ATOM 2441 O O . ALA A 1 321 ? -3.679 -30.232 -53.720 1.00 43.78 321 ALA A O 1
ATOM 2442 N N . ALA A 1 322 ? -3.472 -29.765 -55.916 1.00 42.47 322 ALA A N 1
ATOM 2443 C CA . ALA A 1 322 ? -4.193 -28.508 -55.960 1.00 42.47 322 ALA A CA 1
ATOM 2444 C C . ALA A 1 322 ? -5.704 -28.767 -55.835 1.00 42.47 322 ALA A C 1
ATOM 2446 O O . ALA A 1 322 ? -6.154 -29.848 -56.206 1.00 42.47 322 ALA A O 1
ATOM 2447 N N . LEU A 1 323 ? -6.465 -27.767 -55.374 1.00 43.66 323 LEU A N 1
ATOM 2448 C CA . LEU A 1 323 ? -7.735 -27.299 -55.957 1.00 43.66 323 LEU A CA 1
ATOM 2449 C C . LEU A 1 323 ? -8.395 -26.258 -55.030 1.00 43.66 323 LEU A C 1
ATOM 2451 O O . LEU A 1 323 ? -8.582 -26.509 -53.846 1.00 43.66 323 LEU A O 1
ATOM 2455 N N . SER A 1 324 ? -8.722 -25.105 -55.631 1.00 38.66 324 SER A N 1
ATOM 2456 C CA . SER A 1 324 ? -9.979 -24.340 -55.517 1.00 38.66 324 SER A CA 1
ATOM 2457 C C . SER A 1 324 ? -10.676 -24.263 -54.150 1.00 38.66 324 SER A C 1
ATOM 2459 O O . SER A 1 324 ? -11.094 -25.263 -53.592 1.00 38.66 324 SER A O 1
ATOM 2461 N N . GLY A 1 325 ? -10.932 -23.089 -53.577 1.00 38.44 325 GLY A N 1
ATOM 2462 C CA . GLY A 1 325 ? -11.678 -21.999 -54.203 1.00 38.44 325 GLY A CA 1
ATOM 2463 C C . GLY A 1 325 ? -13.037 -21.893 -53.503 1.00 38.44 325 GLY A C 1
ATOM 2464 O O . GLY A 1 325 ? -13.858 -22.795 -53.614 1.00 38.44 325 GLY A O 1
ATOM 2465 N N . GLY A 1 326 ? -13.263 -20.806 -52.765 1.00 39.12 326 GLY A N 1
ATOM 2466 C CA . GLY A 1 326 ? -14.540 -20.542 -52.101 1.00 39.12 326 GLY A CA 1
ATOM 2467 C C . GLY A 1 326 ? -14.549 -19.178 -51.405 1.00 39.12 326 GLY A C 1
ATOM 2468 O O . GLY A 1 326 ? -13.910 -19.045 -50.362 1.00 39.12 326 GLY A O 1
ATOM 2469 N N . PRO A 1 327 ? -15.227 -18.152 -51.955 1.00 58.41 327 PRO A N 1
ATOM 2470 C CA . PRO A 1 327 ? -15.452 -16.897 -51.248 1.00 58.41 327 PRO A CA 1
ATOM 2471 C C . PRO A 1 327 ? -16.488 -17.095 -50.133 1.00 58.41 327 PRO A C 1
ATOM 2473 O O . PRO A 1 327 ? -17.569 -17.641 -50.355 1.00 58.41 327 PRO A O 1
ATOM 2476 N N . GLY A 1 328 ? -16.132 -16.660 -48.923 1.00 48.94 328 GLY A N 1
ATOM 2477 C CA . GLY A 1 328 ? -17.005 -16.686 -47.750 1.00 48.94 328 GLY A CA 1
ATOM 2478 C C . GLY A 1 328 ? -18.177 -15.696 -47.856 1.00 48.94 328 GLY A C 1
ATOM 2479 O O . GLY A 1 328 ? -18.107 -14.729 -48.618 1.00 48.94 328 GLY A O 1
ATOM 2480 N N . PRO A 1 329 ? -19.264 -15.932 -47.104 1.00 57.78 329 PRO A N 1
ATOM 2481 C CA . PRO A 1 329 ? -20.520 -15.210 -47.255 1.00 57.78 329 PRO A CA 1
ATOM 2482 C C . PRO A 1 329 ? -20.440 -13.768 -46.735 1.00 57.78 329 PRO A C 1
ATOM 2484 O O . PRO A 1 329 ? -19.950 -13.499 -45.638 1.00 57.78 329 PRO A O 1
ATOM 2487 N N . LEU A 1 330 ? -20.986 -12.852 -47.538 1.00 49.16 330 LEU A N 1
ATOM 2488 C CA . LEU A 1 330 ? -21.301 -11.468 -47.187 1.00 49.16 330 LEU A CA 1
ATOM 2489 C C . LEU A 1 330 ? -22.281 -11.438 -46.005 1.00 49.16 330 LEU A C 1
ATOM 2491 O O . LEU A 1 330 ? -23.431 -11.858 -46.128 1.00 49.16 330 LEU A O 1
ATOM 2495 N N . LEU A 1 331 ? -21.822 -10.919 -44.867 1.00 58.69 331 LEU A N 1
ATOM 2496 C CA . LEU A 1 331 ? -22.676 -10.593 -43.731 1.00 58.69 331 LEU A CA 1
ATOM 2497 C C . LEU A 1 331 ? -23.549 -9.384 -44.086 1.00 58.69 331 LEU A C 1
ATOM 2499 O O . LEU A 1 331 ? -23.057 -8.288 -44.348 1.00 58.69 331 LEU A O 1
ATOM 2503 N N . HIS A 1 332 ? -24.854 -9.625 -44.102 1.00 55.78 332 HIS A N 1
ATOM 2504 C CA . HIS A 1 332 ? -25.906 -8.635 -44.272 1.00 55.78 332 HIS A CA 1
ATOM 2505 C C . HIS A 1 332 ? -25.992 -7.781 -42.993 1.00 55.78 332 HIS A C 1
ATOM 2507 O O . HIS A 1 332 ? -26.305 -8.298 -41.920 1.00 55.78 332 HIS A O 1
ATOM 2513 N N . LEU A 1 333 ? -25.668 -6.491 -43.089 1.00 59.19 333 LEU A N 1
ATOM 2514 C CA . LEU A 1 333 ? -25.874 -5.508 -42.021 1.00 59.19 333 LEU A CA 1
ATOM 2515 C C . LEU A 1 333 ? -27.268 -4.879 -42.192 1.00 59.19 333 LEU A C 1
ATOM 2517 O O . LEU A 1 333 ? -27.563 -4.410 -43.291 1.00 59.19 333 LEU A O 1
ATOM 2521 N N . PRO A 1 334 ? -28.120 -4.848 -41.152 1.00 62.97 334 PRO A N 1
ATOM 2522 C CA . PRO A 1 334 ? -29.397 -4.147 -41.215 1.00 62.97 334 PRO A CA 1
ATOM 2523 C C . PRO A 1 334 ? -29.197 -2.623 -41.177 1.00 62.97 334 PRO A C 1
ATOM 2525 O O . PRO A 1 334 ? -28.420 -2.107 -40.371 1.00 62.97 334 PRO A O 1
ATOM 2528 N N . GLU A 1 335 ? -29.917 -1.912 -42.048 1.00 64.44 335 GLU A N 1
ATOM 2529 C CA . GLU A 1 335 ? -30.018 -0.450 -42.037 1.00 64.44 335 GLU A CA 1
ATOM 2530 C C . GLU A 1 335 ? -30.656 0.064 -40.732 1.00 64.44 335 GLU A C 1
ATOM 2532 O O . GLU A 1 335 ? -31.583 -0.562 -40.205 1.00 64.44 335 GLU A O 1
ATOM 2537 N N . PRO A 1 336 ? -30.208 1.216 -40.204 1.00 63.94 336 PRO A N 1
ATOM 2538 C CA . PRO A 1 336 ? -30.891 1.885 -39.107 1.00 63.94 336 PRO A CA 1
ATOM 2539 C C . PRO A 1 336 ? -32.162 2.607 -39.599 1.00 63.94 336 PRO A C 1
ATOM 2541 O O . PRO A 1 336 ? -32.164 3.175 -40.692 1.00 63.94 336 PRO A O 1
ATOM 2544 N N . PRO A 1 337 ? -33.237 2.647 -38.791 1.00 64.56 337 PRO A N 1
ATOM 2545 C CA . PRO A 1 337 ? -34.419 3.436 -39.109 1.00 64.56 337 PRO A CA 1
ATOM 2546 C C . PRO A 1 337 ? -34.100 4.932 -39.026 1.00 64.56 337 PRO A C 1
ATOM 2548 O O . PRO A 1 337 ? -33.431 5.392 -38.099 1.00 64.56 337 PRO A O 1
ATOM 2551 N N . GLY A 1 338 ? -34.588 5.672 -40.018 1.00 61.66 338 GLY A N 1
ATOM 2552 C CA . GLY A 1 338 ? -34.385 7.108 -40.142 1.00 61.66 338 GLY A CA 1
ATOM 2553 C C . GLY A 1 338 ? -35.026 7.918 -39.016 1.00 61.66 338 GLY A C 1
ATOM 2554 O O . GLY A 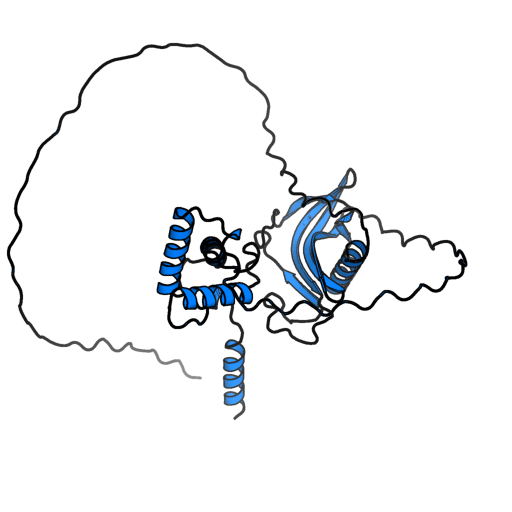1 338 ? -36.176 7.678 -38.647 1.00 61.66 338 GLY A O 1
ATOM 2555 N N . VAL A 1 339 ? -34.260 8.908 -38.549 1.00 50.22 339 V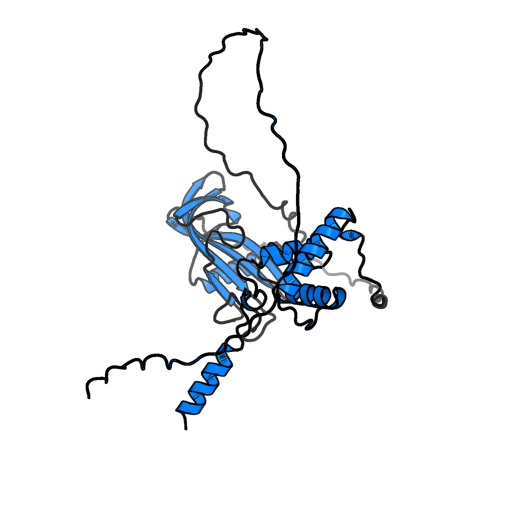AL A N 1
ATOM 2556 C CA . VAL A 1 339 ? -34.685 10.226 -38.052 1.00 50.22 339 VAL A CA 1
ATOM 2557 C C . VAL A 1 339 ? -33.602 11.218 -38.458 1.00 50.22 339 VAL A C 1
ATOM 2559 O O . VAL A 1 339 ? -32.412 10.893 -38.244 1.00 50.22 339 VAL A O 1
#

Radius of gyration: 32.69 Å; chains: 1; bounding box: 72×95×89 Å

pLDDT: mean 73.06, std 22.17, range [28.64, 98.56]

Foldseek 3Di:
DVVVVVVVVVVVVVVLPPDLVQQEPDPPDDLLNLCVLLVLLLFPQDDSLDSQSSPSVLVSLLVLCVVVVHPPSRSRDDPVSVVSSVVSSVVSVVVVDDSVVCDPPDDPDDPDDPDDDDDDDDDDDDDDDDDDDDPDPPQPDDDFFFWKWFWDDKDQDPPRKIKTKTFIFTFHDDDDQKTKTFTAFIKIKIADPPDDDQDSSPNQAVRRHNIGMDTDACPPSNHDDHHRDIDIDRNVRIDTDDDDPRVRVVVVSNVVCVQVPPPDPHPPPPPPPPDPDDDDDDDDDDDDDDDDDDDDDDDDDDDDDDDDDDDDDDDDDDDDDDDDDDDDDDDDDDDDDDD

InterPro domains:
  IPR002477 Peptidoglycan binding-like [PF01471] (38-85)
  IPR036365 PGBD-like superfamily [SSF47090] (38-88)
  IPR036366 PGBD superfamily [G3DSA:1.10.101.10] (32-92)